Protein AF-0000000078477103 (afdb_homodimer)

InterPro domains:
  IPR012340 Nucleic acid-binding, OB-fold [G3DSA:2.40.50.140] (27-129)

Secondary structure (DSSP, 8-state):
----------------SS----S----EEE-GGGGGGGTTSEEEEEEEEEEEETTEEEEEETTS-EEEEEESS---PPTTSEEEEEEEEETTTEEEEEEEEE--S---HHHHHHHHHHHT-GGGGGGSS--------/----------------SS----S----EEE-GGGGGGGTTSEEEEEEEEEEEETTEEEEEETTS-EEEEEESS---PPTTSEEEEEEEEETTTEEEEEEEEE--S---HHHHHHHHHHHT-GGGGGGSS--------

Solvent-accessible surface area (backbone atoms only — not comparable to full-atom values): 15403 Å² total; per-residue (Å²): 128,90,76,82,74,74,83,83,82,76,78,82,64,68,76,73,66,54,59,69,72,77,59,78,38,56,30,58,65,39,45,42,87,50,30,52,83,34,47,78,32,52,26,20,38,50,27,29,30,64,46,76,56,87,52,34,33,37,28,34,20,41,75,68,40,70,31,40,29,39,40,82,59,84,71,87,54,59,70,76,27,29,30,37,40,24,20,32,22,43,53,63,49,33,27,53,22,78,44,68,37,63,65,61,77,80,75,60,36,69,42,40,36,53,48,38,51,58,68,62,32,76,88,44,61,81,21,65,61,68,70,72,66,65,66,70,126,130,90,75,81,74,73,82,83,83,78,78,82,64,68,74,72,65,61,62,66,78,76,60,81,37,57,30,57,64,42,46,42,89,50,31,53,83,34,47,79,32,54,25,21,37,49,27,31,30,64,47,74,57,86,52,35,33,36,28,32,20,42,75,68,39,71,30,39,29,39,41,80,59,83,72,87,53,56,71,76,28,29,31,38,39,24,20,33,23,44,53,62,50,34,27,52,22,77,44,68,38,62,66,61,78,81,76,60,34,70,43,39,38,53,49,39,51,58,67,62,32,78,87,45,61,82,20,65,62,68,66,72,71,66,66,70,127

Structure (mmCIF, N/CA/C/O backbone):
data_AF-0000000078477103-model_v1
#
loop_
_entity.id
_entity.type
_entity.pdbx_description
1 polymer 'Replication factor A protein 3 domain-containing protein'
#
loop_
_atom_site.group_PDB
_atom_site.id
_atom_site.type_symbol
_atom_site.label_atom_id
_atom_site.label_alt_id
_atom_site.label_comp_id
_atom_site.label_asym_id
_atom_site.label_entity_id
_atom_site.label_seq_id
_atom_site.pdbx_PDB_ins_code
_atom_site.Cartn_x
_atom_site.Cartn_y
_atom_site.Cartn_z
_atom_site.occupancy
_atom_site.B_iso_or_equiv
_atom_site.auth_seq_id
_atom_site.auth_comp_id
_atom_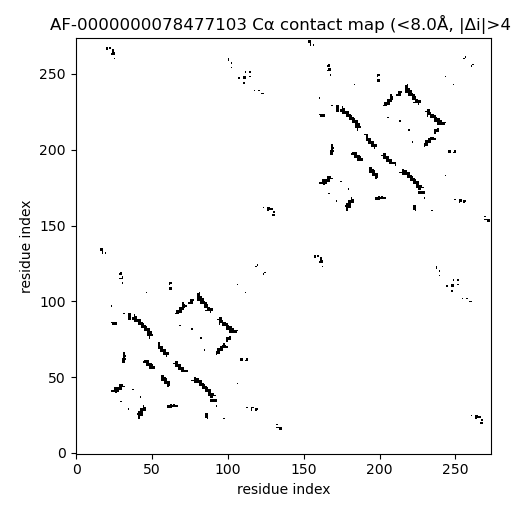site.auth_asym_id
_atom_site.auth_atom_id
_atom_site.pdbx_PDB_model_num
ATOM 1 N N . MET A 1 1 ? 16.688 -22.047 -15.602 1 21.27 1 MET A N 1
ATOM 2 C CA . MET A 1 1 ? 17.812 -21.125 -15.695 1 21.27 1 MET A CA 1
ATOM 3 C C . MET A 1 1 ? 17.422 -19.859 -16.469 1 21.27 1 MET A C 1
ATOM 5 O O . MET A 1 1 ? 17.062 -19.938 -17.641 1 21.27 1 MET A O 1
ATOM 9 N N . CYS A 1 2 ? 16.609 -18.906 -15.758 1 30.22 2 CYS A N 1
ATOM 10 C CA . CYS A 1 2 ? 15.984 -17.75 -16.391 1 30.22 2 CYS A CA 1
ATOM 11 C C . CYS A 1 2 ? 17.031 -16.875 -17.078 1 30.22 2 CYS A C 1
ATOM 13 O O . CYS A 1 2 ? 17.953 -16.359 -16.422 1 30.22 2 CYS A O 1
ATOM 15 N N . ALA A 1 3 ? 17.391 -17.141 -18.359 1 23.58 3 ALA A N 1
ATOM 16 C CA . ALA A 1 3 ? 18.531 -16.672 -19.125 1 23.58 3 ALA A CA 1
ATOM 17 C C . ALA A 1 3 ? 18.516 -15.156 -19.266 1 23.58 3 ALA A C 1
ATOM 19 O O . ALA A 1 3 ? 17.5 -14.57 -19.641 1 23.58 3 ALA A O 1
ATOM 20 N N . TYR A 1 4 ? 19.391 -14.406 -18.562 1 26.27 4 TYR A N 1
ATOM 21 C CA . TYR A 1 4 ? 19.75 -13.008 -18.766 1 26.27 4 TYR A CA 1
ATOM 22 C C . TYR A 1 4 ? 20.281 -12.781 -20.172 1 26.27 4 TYR A C 1
ATOM 24 O O . TYR A 1 4 ? 21.359 -13.281 -20.516 1 26.27 4 TYR A O 1
ATOM 32 N N . PHE A 1 5 ? 19.391 -12.555 -21.125 1 28.62 5 PHE A N 1
ATOM 33 C CA . PHE A 1 5 ? 19.922 -12.258 -22.453 1 28.62 5 PHE A CA 1
ATOM 34 C C . PHE A 1 5 ? 20.578 -10.883 -22.469 1 28.62 5 PHE A C 1
ATOM 36 O O . PHE A 1 5 ? 20.031 -9.914 -21.938 1 28.62 5 PHE A O 1
ATOM 43 N N . PRO A 1 6 ? 21.812 -10.734 -22.703 1 29.16 6 PRO A N 1
ATOM 44 C CA . PRO A 1 6 ? 22.641 -9.523 -22.781 1 29.16 6 PRO A CA 1
ATOM 45 C C . PRO A 1 6 ? 22.156 -8.555 -23.875 1 29.16 6 PRO A C 1
ATOM 47 O O . PRO A 1 6 ? 21.609 -8.992 -24.891 1 29.16 6 PRO A O 1
ATOM 50 N N . PRO A 1 7 ? 21.781 -7.344 -23.469 1 30.75 7 PRO A N 1
ATOM 51 C CA . PRO A 1 7 ? 21.344 -6.355 -24.453 1 30.75 7 PRO A CA 1
ATOM 52 C C . PRO A 1 7 ? 22.312 -6.25 -25.641 1 30.75 7 PRO A C 1
ATOM 54 O O . PRO A 1 7 ? 23.531 -6.34 -25.469 1 30.75 7 PRO A O 1
ATOM 57 N N . ASP A 1 8 ? 21.953 -6.793 -26.719 1 29.42 8 ASP A N 1
ATOM 58 C CA . ASP A 1 8 ? 22.703 -6.594 -27.953 1 29.42 8 ASP A CA 1
ATOM 59 C C . ASP A 1 8 ? 22.906 -5.109 -28.25 1 29.42 8 ASP A C 1
ATOM 61 O O . ASP A 1 8 ? 21.969 -4.312 -28.062 1 29.42 8 ASP A O 1
ATOM 65 N N . SER A 1 9 ? 24.141 -4.492 -28.422 1 30.28 9 SER A N 1
ATOM 66 C CA . SER A 1 9 ? 24.844 -3.221 -28.594 1 30.28 9 SER A CA 1
ATOM 67 C C . SER A 1 9 ? 24.234 -2.4 -29.719 1 30.28 9 SER A C 1
ATOM 69 O O . SER A 1 9 ? 24.156 -1.173 -29.641 1 30.28 9 SER A O 1
ATOM 71 N N . ASN A 1 10 ? 24.297 -2.77 -31.031 1 29.8 10 ASN A N 1
ATOM 72 C CA . ASN A 1 10 ? 24.672 -1.948 -32.188 1 29.8 10 ASN A CA 1
ATOM 73 C C . ASN A 1 10 ? 23.484 -1.134 -32.688 1 29.8 10 ASN A C 1
ATOM 75 O O . ASN A 1 10 ? 23.594 -0.456 -33.719 1 29.8 10 ASN A O 1
ATOM 79 N N . SER A 1 11 ? 22.219 -1.64 -32.781 1 34.09 11 SER A N 1
ATOM 80 C CA . SER A 1 11 ? 21.453 -0.971 -33.844 1 34.09 11 SER A CA 1
ATOM 81 C C . SER A 1 11 ? 21.047 0.437 -33.406 1 34.09 11 SER A C 1
ATOM 83 O O . SER A 1 11 ? 20.797 0.685 -32.219 1 34.09 11 SER A O 1
ATOM 85 N N . GLY A 1 12 ? 21.359 1.58 -34.125 1 33.41 12 GLY A N 1
ATOM 86 C CA . GLY A 1 12 ? 21.203 3.023 -34.188 1 33.41 12 GLY A CA 1
ATOM 87 C C . GLY A 1 12 ? 19.812 3.486 -33.781 1 33.41 12 GLY A C 1
ATOM 88 O O . GLY A 1 12 ? 19.359 4.547 -34.188 1 33.41 12 GLY A O 1
ATOM 89 N N . MET A 1 13 ? 18.953 2.557 -33.438 1 34.84 13 MET A N 1
ATOM 90 C CA . MET A 1 13 ? 17.594 3.062 -33.188 1 34.84 13 MET A CA 1
ATOM 91 C C . MET A 1 13 ? 17.594 4.117 -32.094 1 34.84 13 MET A C 1
ATOM 93 O O . MET A 1 13 ? 18.375 4.027 -31.141 1 34.84 13 MET A O 1
ATOM 97 N N . PRO A 1 14 ? 16.984 5.371 -32.438 1 36.44 14 PRO A N 1
ATOM 98 C CA . PRO A 1 14 ? 16.938 6.414 -31.422 1 36.44 14 PRO A CA 1
ATOM 99 C C . PRO A 1 14 ? 16.688 5.855 -30.016 1 36.44 14 PRO A C 1
ATOM 101 O O . PRO A 1 14 ? 16.125 4.77 -29.875 1 36.44 14 PRO A O 1
ATOM 104 N N . PRO A 1 15 ? 17.469 6.43 -29.125 1 34.31 15 PRO A N 1
ATOM 105 C CA . PRO A 1 15 ? 17.281 5.793 -27.828 1 34.31 15 PRO A CA 1
ATOM 106 C C . PRO A 1 15 ? 15.797 5.594 -27.484 1 34.31 15 PRO A C 1
ATOM 108 O O . PRO A 1 15 ? 14.953 6.383 -27.906 1 34.31 15 PRO A O 1
ATOM 111 N N . PRO A 1 16 ? 15.344 4.312 -27.469 1 31.58 16 PRO A N 1
ATOM 112 C CA . PRO A 1 16 ? 13.93 4.172 -27.125 1 31.58 16 PRO A CA 1
ATOM 113 C C . PRO A 1 16 ? 13.422 5.312 -26.234 1 31.58 16 PRO A C 1
ATOM 115 O O . PRO A 1 16 ? 14.195 5.914 -25.5 1 31.58 16 PRO A O 1
ATOM 118 N N . ALA A 1 17 ? 12.32 6.117 -26.688 1 31.06 17 ALA A N 1
ATOM 119 C CA . ALA A 1 17 ? 11.602 7.039 -25.812 1 31.06 17 ALA A CA 1
ATOM 120 C C . ALA A 1 17 ? 11.93 6.773 -24.344 1 31.06 17 ALA A C 1
ATOM 122 O O . ALA A 1 17 ? 12.281 5.652 -23.969 1 31.06 17 ALA A O 1
ATOM 123 N N . ALA A 1 18 ? 12.125 7.863 -23.641 1 33.47 18 ALA A N 1
ATOM 124 C CA . ALA A 1 18 ? 12.344 7.812 -22.188 1 33.47 18 ALA A CA 1
ATOM 125 C C . ALA A 1 18 ? 11.648 6.598 -21.578 1 33.47 18 ALA A C 1
ATOM 127 O O . ALA A 1 18 ? 10.43 6.461 -21.672 1 33.47 18 ALA A O 1
ATOM 128 N N . ALA A 1 19 ? 12.047 5.484 -21.641 1 33.5 19 ALA A N 1
ATOM 129 C CA . ALA A 1 19 ? 11.641 4.16 -21.172 1 33.5 19 ALA A CA 1
ATOM 130 C C . ALA A 1 19 ? 10.867 4.254 -19.859 1 33.5 19 ALA A C 1
ATOM 132 O O . ALA A 1 19 ? 11.359 4.809 -18.875 1 33.5 19 ALA A O 1
ATOM 133 N N . ALA A 1 20 ? 9.531 4.617 -19.812 1 37.5 20 ALA A N 1
ATOM 134 C CA . ALA A 1 20 ? 8.797 4.176 -18.625 1 37.5 20 ALA A CA 1
ATOM 135 C C . ALA A 1 20 ? 9.594 3.145 -17.828 1 37.5 20 ALA A C 1
ATOM 137 O O . ALA A 1 20 ? 10.086 2.166 -18.391 1 37.5 20 ALA A O 1
ATOM 138 N N . SER A 1 21 ? 10.594 3.576 -17.125 1 41.66 21 SER A N 1
ATOM 139 C CA . SER A 1 21 ? 11.531 2.721 -16.406 1 41.66 21 SER A CA 1
ATOM 140 C C . SER A 1 21 ? 10.977 1.31 -16.234 1 41.66 21 SER A C 1
ATOM 142 O O . SER A 1 21 ? 10.039 1.089 -15.461 1 41.66 21 SER A O 1
ATOM 144 N N . ASN A 1 22 ? 10.742 0.6 -17.359 1 45.44 22 ASN A N 1
ATOM 145 C CA . ASN A 1 22 ? 10.258 -0.738 -17.688 1 45.44 22 ASN A CA 1
ATOM 146 C C . ASN A 1 22 ? 10.672 -1.758 -16.625 1 45.44 22 ASN A C 1
ATOM 148 O O . ASN A 1 22 ? 10.727 -2.957 -16.906 1 45.44 22 ASN A O 1
ATOM 152 N N . PHE A 1 23 ? 11.516 -1.314 -15.742 1 55.75 23 PHE A N 1
ATOM 153 C CA . PHE A 1 23 ? 11.867 -2.369 -14.805 1 55.75 23 PHE A CA 1
ATOM 154 C C . PHE A 1 23 ? 10.672 -2.758 -13.945 1 55.75 23 PHE A C 1
ATOM 156 O O . PHE A 1 23 ? 9.812 -1.923 -13.656 1 55.75 23 PHE A O 1
ATOM 163 N N . PRO A 1 24 ? 10.508 -3.979 -13.914 1 65.81 24 PRO A N 1
ATOM 164 C CA . PRO A 1 24 ? 9.43 -4.488 -13.07 1 65.81 24 PRO A CA 1
ATOM 165 C C . PRO A 1 24 ? 9.422 -3.863 -11.672 1 65.81 24 PRO A C 1
ATOM 167 O O . PRO A 1 24 ? 10.445 -3.85 -10.992 1 65.81 24 PRO A O 1
ATOM 170 N N . VAL A 1 25 ? 8.562 -2.994 -11.492 1 74.38 25 VAL A N 1
ATOM 171 C CA . VAL A 1 25 ? 8.406 -2.402 -10.172 1 74.38 25 VAL A CA 1
ATOM 172 C C . VAL A 1 25 ? 7.121 -2.91 -9.523 1 74.38 25 VAL A C 1
ATOM 174 O O . VAL A 1 25 ? 6.168 -3.27 -10.219 1 74.38 25 VAL A O 1
ATOM 177 N N . ALA A 1 26 ? 7.277 -2.996 -8.219 1 80.31 26 ALA A N 1
ATOM 178 C CA . ALA A 1 26 ? 6.027 -3.246 -7.508 1 80.31 26 ALA A CA 1
ATOM 179 C C . ALA A 1 26 ? 5.113 -2.025 -7.559 1 80.31 26 ALA A C 1
ATOM 181 O O . ALA A 1 26 ? 5.445 -0.968 -7.02 1 80.31 26 ALA A O 1
ATOM 182 N N . GLY A 1 27 ? 4.062 -2.094 -8.383 1 81.94 27 GLY A N 1
ATOM 183 C CA . GLY A 1 27 ? 3.113 -0.998 -8.477 1 81.94 27 GLY A CA 1
ATOM 184 C C . GLY A 1 27 ? 2.256 -0.848 -7.23 1 81.94 27 GLY A C 1
ATOM 185 O O . GLY A 1 27 ? 2.508 -1.5 -6.215 1 81.94 27 GLY A O 1
ATOM 186 N N . ARG A 1 28 ? 1.349 -0.004 -7.242 1 83.75 28 ARG A N 1
ATOM 187 C CA . ARG A 1 28 ? 0.406 0.245 -6.156 1 83.75 28 ARG A CA 1
ATOM 188 C C . ARG A 1 28 ? -0.363 -1.022 -5.797 1 83.75 28 ARG A C 1
ATOM 190 O O . ARG A 1 28 ? -0.752 -1.79 -6.68 1 83.75 28 ARG A O 1
ATOM 197 N N . LEU A 1 29 ? -0.501 -1.207 -4.516 1 89.75 29 LEU A N 1
ATOM 198 C CA . LEU A 1 29 ? -1.381 -2.283 -4.074 1 89.75 29 LEU A CA 1
ATOM 199 C C . LEU A 1 29 ? -2.842 -1.939 -4.348 1 89.75 29 LEU A C 1
ATOM 201 O O . LEU A 1 29 ? -3.336 -0.905 -3.895 1 89.75 29 LEU A O 1
ATOM 205 N N . VAL A 1 30 ? -3.541 -2.787 -5.062 1 92.88 30 VAL A N 1
ATOM 206 C CA . VAL A 1 30 ? -4.887 -2.453 -5.52 1 92.88 30 VAL A CA 1
ATOM 207 C C . VAL A 1 30 ? -5.844 -3.598 -5.199 1 92.88 30 VAL A C 1
ATOM 209 O O . VAL A 1 30 ? -5.41 -4.727 -4.953 1 92.88 30 VAL A O 1
ATOM 212 N N . ARG A 1 31 ? -7.121 -3.309 -5.156 1 95.19 31 ARG A N 1
ATOM 213 C CA . ARG A 1 31 ? -8.18 -4.316 -5.133 1 95.19 31 ARG A CA 1
ATOM 214 C C . ARG A 1 31 ? -8.539 -4.762 -6.547 1 95.19 31 ARG A C 1
ATOM 216 O O . ARG A 1 31 ? -8.125 -4.137 -7.523 1 95.19 31 ARG A O 1
ATOM 223 N N . GLY A 1 32 ? -9.242 -5.859 -6.605 1 96.62 32 GLY A N 1
ATOM 224 C CA . GLY A 1 32 ? -9.727 -6.285 -7.91 1 96.62 32 GLY A CA 1
ATOM 225 C C . GLY A 1 32 ? -10.562 -5.234 -8.609 1 96.62 32 GLY A C 1
ATOM 226 O O . GLY A 1 32 ? -10.422 -5.016 -9.812 1 96.62 32 GLY A O 1
ATOM 227 N N . CYS A 1 33 ? -11.398 -4.551 -7.879 1 96.12 33 CYS A N 1
ATOM 228 C CA . CYS A 1 33 ? -12.328 -3.588 -8.453 1 96.12 33 CYS A CA 1
ATOM 229 C C . CYS A 1 33 ? -11.602 -2.334 -8.922 1 96.12 33 CYS A C 1
ATOM 231 O O . CYS A 1 33 ? -12.164 -1.523 -9.656 1 96.12 33 CYS A O 1
ATOM 233 N N . ASP A 1 34 ? -10.375 -2.139 -8.477 1 94.25 34 ASP A N 1
ATOM 234 C CA . ASP A 1 34 ? -9.586 -0.972 -8.867 1 94.25 34 ASP A CA 1
ATOM 235 C C . ASP A 1 34 ? -8.883 -1.204 -10.195 1 94.25 34 ASP A C 1
ATOM 237 O O . ASP A 1 34 ? -8.43 -0.253 -10.844 1 94.25 34 ASP A O 1
ATOM 241 N N . LEU A 1 35 ? -8.758 -2.373 -10.695 1 94.81 35 LEU A N 1
ATOM 242 C CA . LEU A 1 35 ? -7.863 -2.777 -11.773 1 94.81 35 LEU A CA 1
ATOM 243 C C . LEU A 1 35 ? -8.18 -2.016 -13.062 1 94.81 35 LEU A C 1
ATOM 245 O O . LEU A 1 35 ? -7.27 -1.55 -13.75 1 94.81 35 LEU A O 1
ATOM 249 N N . PRO A 1 36 ? -9.453 -1.874 -13.398 1 94.5 36 PRO A N 1
ATOM 250 C CA . PRO A 1 36 ? -9.75 -1.172 -14.648 1 94.5 36 PRO A CA 1
ATOM 251 C C . PRO A 1 36 ? -9.141 0.224 -14.711 1 94.5 36 PRO A C 1
ATOM 253 O O . PRO A 1 36 ? -8.766 0.695 -15.781 1 94.5 36 PRO A O 1
ATOM 256 N N . ALA A 1 37 ? -8.961 0.842 -13.594 1 90.56 37 ALA A N 1
ATOM 257 C CA . ALA A 1 37 ? -8.414 2.195 -13.531 1 90.56 37 ALA A CA 1
ATOM 258 C C . ALA A 1 37 ? -6.898 2.186 -13.734 1 90.56 37 ALA A C 1
ATOM 260 O O . ALA A 1 37 ? -6.285 3.236 -13.938 1 90.56 37 ALA A O 1
ATOM 261 N N . PHE A 1 38 ? -6.316 1.012 -13.766 1 90.88 38 PHE A N 1
ATOM 262 C CA . PHE A 1 38 ? -4.859 0.928 -13.828 1 90.88 38 PHE A CA 1
ATOM 263 C C . PHE A 1 38 ? -4.422 0.14 -15.055 1 90.88 38 PHE A C 1
ATOM 265 O O . PHE A 1 38 ? -3.309 -0.391 -15.094 1 90.88 38 PHE A O 1
ATOM 272 N N . SER A 1 39 ? -5.285 0.038 -15.953 1 92.75 39 SER A N 1
ATOM 273 C CA . SER A 1 39 ? -4.922 -0.68 -17.172 1 92.75 39 SER A CA 1
ATOM 274 C C . SER A 1 39 ? -3.666 -0.093 -17.812 1 92.75 39 SER A C 1
ATOM 276 O O . SER A 1 39 ? -3.557 1.124 -17.969 1 92.75 39 SER A O 1
ATOM 278 N N . GLY A 1 40 ? -2.645 -0.955 -18.078 1 90.81 40 GLY A N 1
ATOM 279 C CA . GLY A 1 40 ? -1.386 -0.539 -18.688 1 90.81 40 GLY A CA 1
ATOM 280 C C . GLY A 1 40 ? -0.357 -0.094 -17.656 1 90.81 40 GLY A C 1
ATOM 281 O O . GLY A 1 40 ? 0.768 0.26 -18.016 1 90.81 40 GLY A O 1
ATOM 282 N N . LYS A 1 41 ? -0.714 -0.123 -16.406 1 88 41 LYS A N 1
ATOM 283 C CA . LYS A 1 41 ? 0.182 0.315 -15.336 1 88 41 LYS A CA 1
ATOM 284 C C . LYS A 1 41 ? 0.608 -0.858 -14.461 1 88 41 LYS A C 1
ATOM 286 O O . LYS A 1 41 ? -0.078 -1.88 -14.406 1 88 41 LYS A O 1
ATOM 291 N N . GLN A 1 42 ? 1.724 -0.676 -13.805 1 88.62 42 GLN A N 1
ATOM 292 C CA . GLN A 1 42 ? 2.176 -1.673 -12.844 1 88.62 42 GLN A CA 1
ATOM 293 C C . GLN A 1 42 ? 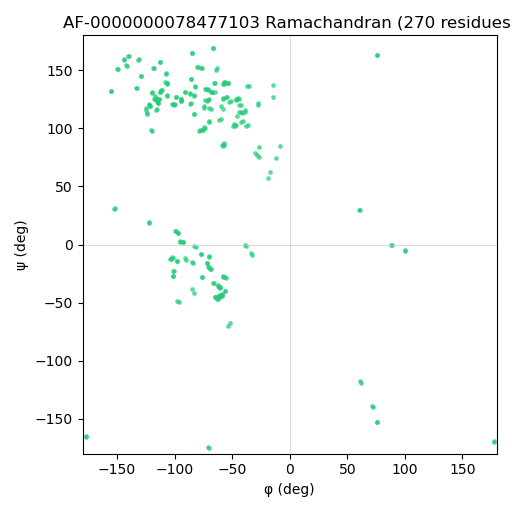1.331 -1.632 -11.57 1 88.62 42 GLN A C 1
ATOM 295 O O . GLN A 1 42 ? 1.026 -0.554 -11.062 1 88.62 42 GLN A O 1
ATOM 300 N N . VAL A 1 43 ? 0.925 -2.816 -11.125 1 91.75 43 VAL A N 1
ATOM 301 C CA . VAL A 1 43 ? 0.12 -2.924 -9.914 1 91.75 43 VAL A CA 1
ATOM 302 C C . VAL A 1 43 ? 0.574 -4.129 -9.094 1 91.75 43 VAL A C 1
ATOM 304 O O . VAL A 1 43 ? 1.332 -4.969 -9.586 1 91.75 43 VAL A O 1
ATOM 307 N N . SER A 1 44 ? 0.208 -4.105 -7.902 1 93.06 44 SER A N 1
ATOM 308 C CA . SER A 1 44 ? 0.293 -5.25 -7 1 93.06 44 SER A CA 1
ATOM 309 C C . SER A 1 44 ? -1.085 -5.652 -6.484 1 93.06 44 SER A C 1
ATOM 311 O O . SER A 1 44 ? -1.876 -4.801 -6.078 1 93.06 44 SER A O 1
ATOM 313 N N . LEU A 1 45 ? -1.362 -6.91 -6.582 1 96 45 LEU A N 1
ATOM 314 C CA . LEU A 1 45 ? -2.65 -7.434 -6.145 1 96 45 LEU A CA 1
ATOM 315 C C . LEU A 1 45 ? -2.479 -8.375 -4.957 1 96 45 LEU A C 1
ATOM 317 O O . LEU A 1 45 ? -1.72 -9.344 -5.031 1 96 45 LEU A O 1
ATOM 321 N N . LEU A 1 46 ? -3.125 -8.047 -3.889 1 96.12 46 LEU A N 1
ATOM 322 C CA . LEU A 1 46 ? -3.178 -8.938 -2.732 1 96.12 46 LEU A CA 1
ATOM 323 C C . LEU A 1 46 ? -4.387 -9.867 -2.816 1 96.12 46 LEU A C 1
ATOM 325 O O . LEU A 1 46 ? -5.508 -9.414 -3.037 1 96.12 46 LEU A O 1
ATOM 329 N N . GLY A 1 47 ? -4.141 -11.156 -2.613 1 97.12 47 GLY A N 1
ATOM 330 C CA . GLY A 1 47 ? -5.238 -12.109 -2.66 1 97.12 47 GLY A CA 1
ATOM 331 C C . GLY A 1 47 ? -4.816 -13.523 -2.332 1 97.12 47 GLY A C 1
ATOM 332 O O . GLY A 1 47 ? -3.781 -13.742 -1.697 1 97.12 47 GLY A O 1
ATOM 333 N N . THR A 1 48 ? -5.746 -14.43 -2.686 1 97.06 48 THR A N 1
ATOM 334 C CA . THR A 1 48 ? -5.539 -15.859 -2.465 1 97.06 48 THR A CA 1
ATOM 335 C C . THR A 1 48 ? -5.41 -16.594 -3.793 1 97.06 48 THR A C 1
ATOM 337 O O . THR A 1 48 ? -6.23 -16.406 -4.695 1 97.06 48 THR A O 1
ATOM 340 N N . LEU A 1 49 ? -4.395 -17.406 -3.871 1 97 49 LEU A N 1
ATOM 341 C CA . LEU A 1 49 ? -4.199 -18.203 -5.074 1 97 49 LEU A CA 1
ATOM 342 C C . LEU A 1 49 ? -5.195 -19.359 -5.133 1 97 49 LEU A C 1
ATOM 344 O O . LEU A 1 49 ? -5.152 -20.266 -4.297 1 97 49 LEU A O 1
ATOM 348 N N . LEU A 1 50 ? -6.02 -19.344 -6.137 1 97.12 50 LEU A N 1
ATOM 349 C CA . LEU A 1 50 ? -7.098 -20.328 -6.203 1 97.12 50 LEU A CA 1
ATOM 350 C C . LEU A 1 50 ? -6.699 -21.516 -7.082 1 97.12 50 LEU A C 1
ATOM 352 O O . LEU A 1 50 ? -6.969 -22.672 -6.738 1 97.12 50 LEU A O 1
ATOM 356 N N . GLN A 1 51 ? -6.207 -21.172 -8.25 1 95.25 51 GLN A N 1
ATOM 357 C CA . GLN A 1 51 ? -5.957 -22.188 -9.258 1 95.25 51 GLN A CA 1
ATOM 358 C C . GLN A 1 51 ? -4.781 -21.812 -10.148 1 95.25 51 GLN A C 1
ATOM 360 O O . GLN A 1 51 ? -4.484 -20.625 -10.32 1 95.25 51 GLN A O 1
ATOM 365 N N . LEU A 1 52 ? -4.152 -22.891 -10.617 1 92.94 52 LEU A N 1
ATOM 366 C CA . LEU A 1 52 ? -3.111 -22.75 -11.625 1 92.94 52 LEU A CA 1
ATOM 367 C C . LEU A 1 52 ? -3.422 -23.609 -12.852 1 92.94 52 LEU A C 1
ATOM 369 O O . LEU A 1 52 ? -3.639 -24.812 -12.727 1 92.94 52 LEU A O 1
ATOM 373 N N . GLN A 1 53 ? -3.594 -22.969 -13.891 1 91.44 53 GLN A N 1
ATOM 374 C CA . GLN A 1 53 ? -3.785 -23.656 -15.164 1 91.44 53 GLN A CA 1
ATOM 375 C C . GLN A 1 53 ? -2.707 -23.25 -16.172 1 91.44 53 GLN A C 1
ATOM 377 O O . GLN A 1 53 ? -2.824 -22.234 -16.844 1 91.44 53 GLN A O 1
ATOM 382 N N . GLY A 1 54 ? -1.691 -24.141 -16.266 1 88.75 54 GLY A N 1
ATOM 383 C CA . GLY A 1 54 ? -0.549 -23.734 -17.078 1 88.75 54 GLY A CA 1
ATOM 384 C C . GLY A 1 54 ? 0.148 -22.5 -16.562 1 88.75 54 GLY A C 1
ATOM 385 O O . GLY A 1 54 ? 0.601 -22.469 -15.414 1 88.75 54 GLY A O 1
ATOM 386 N N . SER A 1 55 ? 0.126 -21.469 -17.453 1 90.94 55 SER A N 1
ATOM 387 C CA . SER A 1 55 ? 0.798 -20.219 -17.094 1 90.94 55 SER A CA 1
ATOM 388 C C . SER A 1 55 ? -0.196 -19.188 -16.562 1 90.94 55 SER A C 1
ATOM 390 O O . SER A 1 55 ? 0.145 -18.016 -16.406 1 90.94 55 SER A O 1
ATOM 392 N N . VAL A 1 56 ? -1.375 -19.688 -16.297 1 94.75 56 VAL A N 1
ATOM 393 C CA . VAL A 1 56 ? -2.381 -18.734 -15.836 1 94.75 56 VAL A CA 1
ATOM 394 C C . VAL A 1 56 ? -2.812 -19.094 -14.414 1 94.75 56 VAL A C 1
ATOM 396 O O . VAL A 1 56 ? -3.152 -20.25 -14.133 1 94.75 56 VAL A O 1
ATOM 399 N N . ALA A 1 57 ? -2.752 -18.125 -13.531 1 96.44 57 ALA A N 1
ATOM 400 C CA . ALA A 1 57 ? -3.225 -18.281 -12.156 1 96.44 57 ALA A CA 1
ATOM 401 C C . ALA A 1 57 ? -4.52 -17.5 -11.93 1 96.44 57 ALA A C 1
ATOM 403 O O . ALA A 1 57 ? -4.695 -16.406 -12.477 1 96.44 57 ALA A O 1
ATOM 404 N N . SER A 1 58 ? -5.391 -18.109 -11.211 1 97.56 58 SER A N 1
ATOM 405 C CA . SER A 1 58 ? -6.566 -17.406 -10.719 1 97.56 58 SER A CA 1
ATOM 406 C C . SER A 1 58 ? -6.391 -16.984 -9.258 1 97.56 58 SER A C 1
ATOM 408 O O . SER A 1 58 ? -6.176 -17.828 -8.391 1 97.56 58 SER A O 1
ATOM 410 N N . ILE A 1 59 ? -6.465 -15.68 -9.008 1 97.5 59 ILE A N 1
ATOM 411 C CA . ILE A 1 59 ? -6.293 -15.133 -7.664 1 97.5 59 ILE A CA 1
ATOM 412 C C . ILE A 1 59 ? -7.578 -14.438 -7.219 1 97.5 59 ILE A C 1
ATOM 414 O O . ILE A 1 59 ? -8.117 -13.594 -7.941 1 97.5 59 ILE A O 1
ATOM 418 N N . ARG A 1 60 ? -8.062 -14.836 -6.121 1 98.12 60 ARG A N 1
ATOM 419 C CA . ARG A 1 60 ? -9.18 -14.117 -5.52 1 98.12 60 ARG A CA 1
ATOM 420 C C . ARG A 1 60 ? -8.688 -12.906 -4.727 1 98.12 60 ARG A C 1
ATOM 422 O O . ARG A 1 60 ? -8.023 -13.062 -3.703 1 98.12 60 ARG A O 1
ATOM 429 N N . ALA A 1 61 ? -9.016 -11.758 -5.23 1 97.75 61 ALA A N 1
ATOM 430 C CA . ALA A 1 61 ? -8.633 -10.523 -4.559 1 97.75 61 ALA A CA 1
ATOM 431 C C . ALA A 1 61 ? -9.352 -10.383 -3.217 1 97.75 61 ALA A C 1
ATOM 433 O O . ALA A 1 61 ? -10.289 -11.125 -2.93 1 97.75 61 ALA A O 1
ATOM 434 N N . VAL A 1 62 ? -8.969 -9.469 -2.424 1 96.5 62 VAL A N 1
ATOM 435 C CA . VAL A 1 62 ? -9.484 -9.312 -1.068 1 96.5 62 VAL A CA 1
ATOM 436 C C . VAL A 1 62 ? -10.93 -8.82 -1.121 1 96.5 62 VAL A C 1
ATOM 438 O O . VAL A 1 62 ? -11.688 -8.992 -0.161 1 96.5 62 VAL A O 1
ATOM 441 N N . ASP A 1 63 ? -11.344 -8.258 -2.211 1 96.69 63 ASP A N 1
ATOM 442 C CA . ASP A 1 63 ? -12.719 -7.785 -2.35 1 96.69 63 ASP A CA 1
ATOM 443 C C . ASP A 1 63 ? -13.609 -8.859 -2.971 1 96.69 63 ASP A C 1
ATOM 445 O O . ASP A 1 63 ? -14.766 -8.602 -3.305 1 96.69 63 ASP A O 1
ATOM 449 N N . GLY A 1 64 ? -13.062 -10.016 -3.236 1 96.88 64 GLY A N 1
ATOM 450 C CA . GLY A 1 64 ? -13.859 -11.164 -3.656 1 96.88 64 GLY A CA 1
ATOM 451 C C . GLY A 1 64 ? -13.828 -11.391 -5.156 1 96.88 64 GLY A C 1
ATOM 452 O O . GLY A 1 64 ? -14.336 -12.398 -5.645 1 96.88 64 GLY A O 1
ATOM 453 N N . LEU A 1 65 ? -13.219 -10.539 -5.914 1 97.62 65 LEU A N 1
ATOM 454 C CA . LEU A 1 65 ? -13.148 -10.688 -7.367 1 97.62 65 LEU A CA 1
ATOM 455 C C . LEU A 1 65 ? -12.023 -11.633 -7.766 1 97.62 65 LEU A C 1
ATOM 457 O O . LEU A 1 65 ? -10.93 -11.578 -7.195 1 97.62 65 LEU A O 1
ATOM 461 N N . ASP A 1 66 ? -12.305 -12.477 -8.664 1 97.94 66 ASP A N 1
ATOM 462 C CA . ASP A 1 66 ? -11.281 -13.367 -9.203 1 97.94 66 ASP A CA 1
ATOM 463 C C . ASP A 1 66 ? -10.523 -12.703 -10.352 1 97.94 66 ASP A C 1
ATOM 465 O O . ASP A 1 66 ? -11.133 -12.273 -11.336 1 97.94 66 ASP A O 1
ATOM 469 N N . ILE A 1 67 ? -9.266 -12.578 -10.203 1 98.38 67 ILE A N 1
ATOM 470 C CA . ILE A 1 67 ? -8.398 -11.93 -11.18 1 98.38 67 ILE A CA 1
ATOM 471 C C . ILE A 1 67 ? -7.492 -12.969 -11.836 1 98.38 67 ILE A C 1
ATOM 473 O O . ILE A 1 67 ? -6.914 -13.82 -11.156 1 98.38 67 ILE A O 1
ATOM 477 N N . SER A 1 68 ? -7.41 -12.914 -13.148 1 98 68 SER A N 1
ATOM 478 C CA . SER A 1 68 ? -6.508 -13.789 -13.883 1 98 68 SER A CA 1
ATOM 479 C C . SER A 1 68 ? -5.109 -13.188 -13.977 1 98 68 SER A C 1
ATOM 481 O O . SER A 1 68 ? -4.953 -12.016 -14.305 1 98 68 SER A O 1
ATOM 483 N N . CYS A 1 69 ? -4.145 -13.977 -13.641 1 97.38 69 CYS A N 1
ATOM 484 C CA . CYS A 1 69 ? -2.752 -13.547 -13.711 1 97.38 69 CYS A CA 1
ATOM 485 C C . CYS A 1 69 ? -1.944 -14.453 -14.633 1 97.38 69 CYS A C 1
ATOM 487 O O . CYS A 1 69 ? -1.859 -15.664 -14.398 1 97.38 69 CYS A O 1
ATOM 489 N N . THR A 1 70 ? -1.419 -13.906 -15.625 1 96.38 70 THR A N 1
ATOM 490 C CA . THR A 1 70 ? -0.493 -14.656 -16.469 1 96.38 70 THR A CA 1
ATOM 491 C C . THR A 1 70 ? 0.91 -14.648 -15.867 1 96.38 70 THR A C 1
ATOM 493 O O . THR A 1 70 ? 1.445 -13.586 -15.547 1 96.38 70 THR A O 1
ATOM 496 N N . LEU A 1 71 ? 1.433 -15.789 -15.742 1 92.69 71 LEU A N 1
ATOM 497 C CA . LEU A 1 71 ? 2.721 -15.906 -15.07 1 92.69 71 LEU A CA 1
ATOM 498 C C . LEU A 1 71 ? 3.836 -16.188 -16.078 1 92.69 71 LEU A C 1
ATOM 500 O O . LEU A 1 71 ? 3.645 -16.953 -17.031 1 92.69 71 LEU A O 1
ATOM 504 N N . ALA A 1 72 ? 4.93 -15.508 -15.844 1 82.25 72 ALA A N 1
ATOM 505 C CA . ALA A 1 72 ? 6.102 -15.758 -16.672 1 82.25 72 ALA A CA 1
ATOM 506 C C . ALA A 1 72 ? 6.781 -17.062 -16.281 1 82.25 72 ALA A C 1
ATOM 508 O O . ALA A 1 72 ? 7.426 -17.719 -17.109 1 82.25 72 ALA A O 1
ATOM 509 N N . CYS A 1 73 ? 6.645 -17.469 -15.031 1 80.44 73 CYS A N 1
ATOM 510 C CA . CYS A 1 73 ? 7.207 -18.703 -14.508 1 80.44 73 CYS A CA 1
ATOM 511 C C . CYS A 1 73 ? 6.246 -19.375 -13.523 1 80.44 73 CYS A C 1
ATOM 513 O O . CYS A 1 73 ? 5.367 -18.719 -12.969 1 80.44 73 CYS A O 1
ATOM 515 N N . PRO A 1 74 ? 6.41 -20.672 -13.438 1 80.25 74 PRO A N 1
ATOM 516 C CA . PRO A 1 74 ? 5.551 -21.344 -12.461 1 80.25 74 PRO A CA 1
ATOM 517 C C . PRO A 1 74 ? 5.699 -20.781 -11.047 1 80.25 74 PRO A C 1
ATOM 519 O O . PRO A 1 74 ? 6.816 -20.484 -10.609 1 80.25 74 PRO A O 1
ATOM 522 N N . PRO A 1 75 ? 4.613 -20.672 -10.414 1 80.62 75 PRO A N 1
ATOM 523 C CA . PRO A 1 75 ? 4.68 -20.078 -9.086 1 80.62 75 PRO A CA 1
ATOM 524 C C . PRO A 1 75 ? 5.156 -21.062 -8.016 1 80.62 75 PRO A C 1
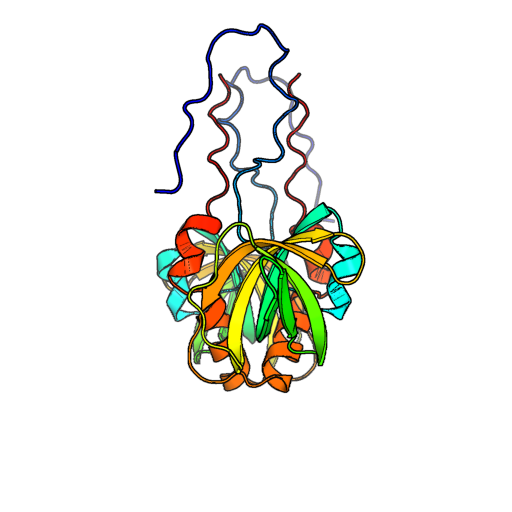ATOM 526 O O . PRO A 1 75 ? 4.973 -22.266 -8.164 1 80.62 75 PRO A O 1
ATOM 529 N N . THR A 1 76 ? 5.773 -20.469 -6.98 1 83 76 THR A N 1
ATOM 530 C CA . THR A 1 76 ? 6.203 -21.266 -5.836 1 83 76 THR A CA 1
ATOM 531 C C . THR A 1 76 ? 5.152 -21.234 -4.73 1 83 76 THR A C 1
ATOM 533 O O . THR A 1 76 ? 5.27 -21.938 -3.73 1 83 76 THR A O 1
ATOM 536 N N . ALA A 1 77 ? 4.098 -20.609 -4.934 1 88.62 77 ALA A N 1
ATOM 537 C CA . ALA A 1 77 ? 3.057 -20.438 -3.926 1 88.62 77 ALA A CA 1
ATOM 538 C C . ALA A 1 77 ? 2.09 -21.625 -3.922 1 88.62 77 ALA A C 1
ATOM 540 O O . ALA A 1 77 ? 1.75 -22.156 -4.98 1 88.62 77 ALA A O 1
ATOM 541 N N . ALA A 1 78 ? 1.646 -22 -2.723 1 90.94 78 ALA A N 1
ATOM 542 C CA . ALA A 1 78 ? 0.648 -23.062 -2.58 1 90.94 78 ALA A CA 1
ATOM 543 C C . ALA A 1 78 ? -0.746 -22.547 -2.936 1 90.94 78 ALA A C 1
ATOM 545 O O . ALA A 1 78 ? -1.046 -21.375 -2.754 1 90.94 78 ALA A O 1
ATOM 546 N N . LEU A 1 79 ? -1.567 -23.484 -3.4 1 93.56 79 LEU A N 1
ATOM 547 C CA . LEU A 1 79 ? -2.969 -23.141 -3.613 1 93.56 79 LEU A CA 1
ATOM 548 C C . LEU A 1 79 ? -3.646 -22.781 -2.295 1 93.56 79 LEU A C 1
ATOM 550 O O . LEU A 1 79 ? -3.234 -23.25 -1.231 1 93.56 79 LEU A O 1
ATOM 554 N N . GLN A 1 80 ? -4.617 -21.922 -2.41 1 94.88 80 GLN A N 1
ATOM 555 C CA . GLN A 1 80 ? -5.414 -21.453 -1.274 1 94.88 80 GLN A CA 1
ATOM 556 C C . GLN A 1 80 ? -4.539 -20.75 -0.248 1 94.88 80 GLN A C 1
ATOM 558 O O . GLN A 1 80 ? -4.781 -20.844 0.957 1 94.88 80 GLN A O 1
ATOM 563 N N . SER A 1 81 ? -3.463 -20.125 -0.701 1 94.75 81 SER A N 1
ATOM 564 C CA . SER A 1 81 ? -2.568 -19.359 0.164 1 94.75 81 SER A CA 1
ATOM 565 C C . SER A 1 81 ? -2.523 -17.891 -0.24 1 94.75 81 SER A C 1
ATOM 567 O O . SER A 1 81 ? -2.779 -17.547 -1.397 1 94.75 81 SER A O 1
ATOM 569 N N . PRO A 1 82 ? -2.27 -17.031 0.691 1 95.75 82 PRO A N 1
ATOM 570 C CA . PRO A 1 82 ? -2.146 -15.602 0.378 1 95.75 82 PRO A CA 1
ATOM 571 C C . PRO A 1 82 ? -0.949 -15.289 -0.519 1 95.75 82 PRO A C 1
ATOM 573 O O . PRO A 1 82 ? 0.127 -15.867 -0.334 1 95.75 82 PRO A O 1
ATOM 576 N N . VAL A 1 83 ? -1.129 -14.43 -1.454 1 96.5 83 VAL A N 1
ATOM 577 C CA . VAL A 1 83 ? -0.066 -14.039 -2.373 1 96.5 83 VAL A CA 1
ATOM 578 C C . VAL A 1 83 ? -0.195 -12.555 -2.705 1 96.5 83 VAL A C 1
ATOM 580 O O . VAL A 1 83 ? -1.261 -11.961 -2.523 1 96.5 83 VAL A O 1
ATOM 583 N N . ILE A 1 84 ? 0.892 -11.945 -3.166 1 95.19 84 ILE A N 1
ATOM 584 C CA . ILE A 1 84 ? 0.889 -10.688 -3.898 1 95.19 84 ILE A CA 1
ATOM 585 C C . ILE A 1 84 ? 1.36 -10.922 -5.332 1 95.19 84 ILE A C 1
ATOM 587 O O . ILE A 1 84 ? 2.422 -11.508 -5.555 1 95.19 84 ILE A O 1
ATOM 591 N N . ALA A 1 85 ? 0.583 -10.516 -6.242 1 95.81 85 ALA A N 1
ATOM 592 C CA . ALA A 1 85 ? 0.935 -10.586 -7.656 1 95.81 85 ALA A CA 1
ATOM 593 C C . ALA A 1 85 ? 1.368 -9.219 -8.18 1 95.81 85 ALA A C 1
ATOM 595 O O . ALA A 1 85 ? 0.605 -8.25 -8.117 1 95.81 85 ALA A O 1
ATOM 596 N N . CYS A 1 86 ? 2.566 -9.125 -8.688 1 93.31 86 CYS A N 1
ATOM 597 C CA . CYS A 1 86 ? 3.084 -7.891 -9.266 1 93.31 86 CYS A CA 1
ATOM 598 C C . CYS A 1 86 ? 3.141 -7.98 -10.781 1 93.31 86 CYS A C 1
ATOM 600 O O . CYS A 1 86 ? 3.686 -8.938 -11.336 1 93.31 86 CYS A O 1
ATOM 602 N N . GLY A 1 87 ? 2.549 -6.969 -11.383 1 93.25 87 GLY A N 1
ATOM 603 C CA . GLY A 1 87 ? 2.543 -6.965 -12.844 1 93.25 87 GLY A CA 1
ATOM 604 C C . GLY A 1 87 ? 1.784 -5.793 -13.43 1 93.25 87 GLY A C 1
ATOM 605 O O . GLY A 1 87 ? 1.448 -4.844 -12.727 1 93.25 87 GLY A O 1
ATOM 606 N N . GLU A 1 88 ? 1.616 -5.938 -14.719 1 93 88 GLU A N 1
ATOM 607 C CA . GLU A 1 88 ? 0.884 -4.902 -15.445 1 93 88 GLU A CA 1
ATOM 608 C C . GLU A 1 88 ? -0.594 -5.262 -15.578 1 93 88 GLU A C 1
ATOM 610 O O . GLU A 1 88 ? -0.936 -6.332 -16.078 1 93 88 GLU A O 1
ATOM 615 N N . ALA A 1 89 ? -1.434 -4.352 -15.086 1 95.38 89 ALA A N 1
ATOM 616 C CA . ALA A 1 89 ? -2.871 -4.555 -15.258 1 95.38 89 ALA A CA 1
ATOM 617 C C . ALA A 1 89 ? -3.271 -4.434 -16.719 1 95.38 89 ALA A C 1
ATOM 619 O O . ALA A 1 89 ? -2.783 -3.555 -17.438 1 95.38 89 ALA A O 1
ATOM 620 N N . GLN A 1 90 ? -4.027 -5.43 -17.109 1 95.06 90 GLN A N 1
ATOM 621 C CA . GLN A 1 90 ? -4.555 -5.434 -18.469 1 95.06 90 GLN A CA 1
ATOM 622 C C . GLN A 1 90 ? -6.074 -5.551 -18.469 1 95.06 90 GLN A C 1
ATOM 624 O O . GLN A 1 90 ? -6.621 -6.594 -18.109 1 95.06 90 GLN A O 1
ATOM 629 N N . GLY A 1 91 ? -6.707 -4.562 -18.859 1 90.44 91 GLY A N 1
ATOM 630 C CA . GLY A 1 91 ? -8.164 -4.633 -18.891 1 90.44 91 GLY A CA 1
ATOM 631 C C . GLY A 1 91 ? -8.797 -4.602 -17.516 1 90.44 91 GLY A C 1
ATOM 632 O O . GLY A 1 91 ? -8.406 -3.799 -16.656 1 90.44 91 GLY A O 1
ATOM 633 N N . THR A 1 92 ? -9.891 -5.496 -17.375 1 91.94 92 THR A N 1
ATOM 634 C CA . THR A 1 92 ? -10.703 -5.375 -16.172 1 91.94 92 THR A CA 1
ATOM 635 C C . THR A 1 92 ? -10.312 -6.445 -15.148 1 91.94 92 THR A C 1
ATOM 637 O O . THR A 1 92 ? -10.57 -6.285 -13.945 1 91.94 92 THR A O 1
ATOM 640 N N . SER A 1 93 ? -9.727 -7.508 -15.57 1 96.69 93 SER A N 1
ATOM 641 C CA . SER A 1 93 ? -9.539 -8.594 -14.617 1 96.69 93 SER A CA 1
ATOM 642 C C . SER A 1 93 ? -8.32 -9.438 -14.977 1 96.69 93 SER A C 1
ATOM 644 O O . SER A 1 93 ? -8.328 -10.656 -14.789 1 96.69 93 SER A O 1
ATOM 646 N N . LEU A 1 94 ? -7.309 -8.789 -15.602 1 97.25 94 LEU A N 1
ATOM 647 C CA . LEU A 1 94 ? -6.102 -9.508 -15.992 1 97.25 94 LEU A CA 1
ATOM 648 C C . LEU A 1 94 ? -4.852 -8.742 -15.57 1 97.25 94 LEU A C 1
ATOM 650 O O . LEU A 1 94 ? -4.781 -7.523 -15.727 1 97.25 94 LEU A O 1
ATOM 654 N N . ILE A 1 95 ? -3.93 -9.438 -15.023 1 96.81 95 ILE A N 1
ATOM 655 C CA . ILE A 1 95 ? -2.609 -8.898 -14.727 1 96.81 95 ILE A CA 1
ATOM 656 C C . ILE A 1 95 ? -1.539 -9.727 -15.438 1 96.81 95 ILE A C 1
ATOM 658 O O . ILE A 1 95 ? -1.503 -10.953 -15.289 1 96.81 95 ILE A O 1
ATOM 662 N N . ASN A 1 96 ? -0.759 -9.102 -16.281 1 96 96 ASN A N 1
ATOM 663 C CA . ASN A 1 96 ? 0.472 -9.727 -16.75 1 96 96 ASN A CA 1
ATOM 664 C C . ASN A 1 96 ? 1.556 -9.711 -15.672 1 96 96 ASN A C 1
ATOM 666 O O . ASN A 1 96 ? 2.242 -8.711 -15.492 1 96 96 ASN A O 1
ATOM 670 N N . CYS A 1 97 ? 1.692 -10.844 -15.047 1 94.5 97 CYS A N 1
ATOM 671 C CA . CYS A 1 97 ? 2.418 -10.922 -13.781 1 94.5 97 CYS A CA 1
ATOM 672 C C . CYS A 1 97 ? 3.877 -11.297 -14.016 1 94.5 97 CYS A C 1
ATOM 674 O O . CYS A 1 97 ? 4.168 -12.32 -14.633 1 94.5 97 CYS A O 1
ATOM 676 N N . PHE A 1 98 ? 4.773 -10.484 -13.508 1 90.88 98 PHE A N 1
ATOM 677 C CA . PHE A 1 98 ? 6.184 -10.828 -13.625 1 90.88 98 PHE A CA 1
ATOM 678 C C . PHE A 1 98 ? 6.695 -11.477 -12.344 1 90.88 98 PHE A C 1
ATOM 680 O O . PHE A 1 98 ? 7.742 -12.117 -12.344 1 90.88 98 PHE A O 1
ATOM 687 N N . ARG A 1 99 ? 5.902 -11.359 -11.242 1 91.56 99 ARG A N 1
ATOM 688 C CA . ARG A 1 99 ? 6.312 -11.977 -9.992 1 91.56 99 ARG A CA 1
ATOM 689 C C . ARG A 1 99 ? 5.105 -12.266 -9.102 1 91.56 99 ARG A C 1
ATOM 691 O O . ARG A 1 99 ? 4.23 -11.414 -8.93 1 91.56 99 ARG A O 1
ATOM 698 N N . LEU A 1 100 ? 5.055 -13.43 -8.609 1 94.19 100 LEU A N 1
ATOM 699 C CA . LEU A 1 100 ? 4.07 -13.859 -7.621 1 94.19 100 LEU A CA 1
ATOM 700 C C . LEU A 1 100 ? 4.738 -14.203 -6.297 1 94.19 100 LEU A C 1
ATOM 702 O O . LEU A 1 100 ? 5.594 -15.086 -6.238 1 94.19 100 LEU A O 1
ATOM 706 N N . ILE A 1 101 ? 4.328 -13.586 -5.246 1 93.38 101 ILE A N 1
ATOM 707 C CA . ILE A 1 101 ? 5.031 -13.695 -3.975 1 93.38 101 ILE A CA 1
ATOM 708 C C . ILE A 1 101 ? 4.129 -14.375 -2.945 1 93.38 101 ILE A C 1
ATOM 710 O O . ILE A 1 101 ? 3.096 -13.82 -2.561 1 93.38 101 ILE A O 1
ATOM 714 N N . PRO A 1 102 ? 4.547 -15.516 -2.506 1 95.06 102 PRO A N 1
ATOM 715 C CA . PRO A 1 102 ? 3.801 -16.125 -1.405 1 95.06 102 PRO A CA 1
ATOM 716 C C . PRO A 1 102 ? 3.994 -15.391 -0.08 1 95.06 102 PRO A C 1
ATOM 718 O O . PRO A 1 102 ? 5.125 -15.055 0.282 1 95.06 102 PRO A O 1
ATOM 721 N N . LEU A 1 103 ? 2.959 -15.133 0.61 1 93.06 103 LEU A N 1
ATOM 722 C CA . LEU A 1 103 ? 3.031 -14.344 1.839 1 93.06 103 LEU A CA 1
ATOM 723 C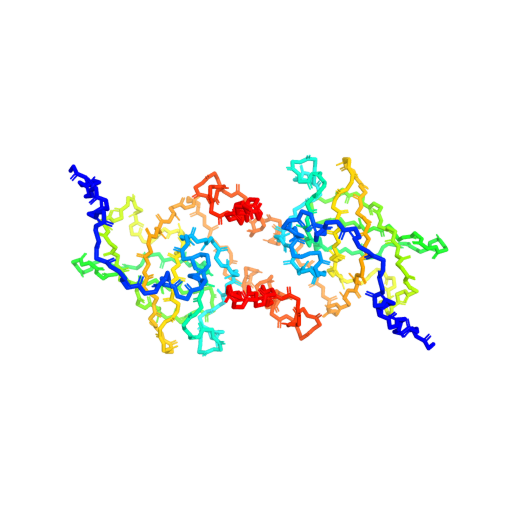 C . LEU A 1 103 ? 2.986 -15.25 3.064 1 93.06 103 LEU A C 1
ATOM 725 O O . LEU A 1 103 ? 3.441 -14.867 4.145 1 93.06 103 LEU A O 1
ATOM 729 N N . GLY A 1 104 ? 2.391 -16.391 2.963 1 87.5 104 GLY A N 1
ATOM 730 C CA . GLY A 1 104 ? 2.148 -17.234 4.113 1 87.5 104 GLY A CA 1
ATOM 731 C C . GLY A 1 104 ? 1.007 -16.75 4.988 1 87.5 104 GLY A C 1
ATOM 732 O O . GLY A 1 104 ? 0.537 -15.625 4.832 1 87.5 104 GLY A O 1
ATOM 733 N N . GLY A 1 105 ? 0.504 -17.641 5.84 1 86.81 105 GLY A N 1
ATOM 734 C CA . GLY A 1 105 ? -0.536 -17.281 6.789 1 86.81 105 GLY A CA 1
ATOM 735 C C . GLY A 1 105 ? -1.905 -17.156 6.152 1 86.81 105 GLY A C 1
ATOM 736 O O . GLY A 1 105 ? -2.246 -17.891 5.234 1 86.81 105 GLY A O 1
ATOM 737 N N . GLU A 1 106 ? -2.738 -16.266 6.852 1 88.31 106 GLU A N 1
ATOM 738 C CA . GLU A 1 106 ? -4.102 -16 6.398 1 88.31 106 GLU A CA 1
ATOM 739 C C . GLU A 1 106 ? -4.379 -14.508 6.289 1 88.31 106 GLU A C 1
ATOM 741 O O . GLU A 1 106 ? -3.84 -13.719 7.062 1 88.31 106 GLU A O 1
ATOM 746 N N . ILE A 1 107 ? -5.188 -14.242 5.285 1 88.94 107 ILE A N 1
ATOM 747 C CA . ILE A 1 107 ? -5.543 -12.836 5.09 1 88.94 107 ILE A CA 1
ATOM 748 C C . ILE A 1 107 ? -6.91 -12.562 5.707 1 88.94 107 ILE A C 1
ATOM 750 O O . ILE A 1 107 ? -7.859 -13.32 5.488 1 88.94 107 ILE A O 1
ATOM 754 N N . ASP A 1 108 ? -6.914 -11.578 6.535 1 90.94 108 ASP A N 1
ATOM 755 C CA . ASP A 1 108 ? -8.211 -10.992 6.871 1 90.94 108 ASP A CA 1
ATOM 756 C C . ASP A 1 108 ? -8.727 -10.117 5.73 1 90.94 108 ASP A C 1
ATOM 758 O O . ASP A 1 108 ? -8.359 -8.945 5.625 1 90.94 108 ASP A O 1
ATOM 762 N N . LYS A 1 109 ? -9.578 -10.648 4.941 1 93 109 LYS A N 1
ATOM 763 C CA . LYS A 1 109 ? -9.992 -10.031 3.682 1 93 109 LYS A CA 1
ATOM 764 C C . LYS A 1 109 ? -10.672 -8.688 3.926 1 93 109 LYS A C 1
ATOM 766 O O . LYS A 1 109 ? -10.438 -7.723 3.195 1 93 109 LYS A O 1
ATOM 771 N N . GLU A 1 110 ? -11.547 -8.648 4.875 1 90.44 110 GLU A N 1
ATOM 772 C CA . GLU A 1 110 ? -12.289 -7.418 5.148 1 90.44 110 GLU A CA 1
ATOM 773 C C . GLU A 1 110 ? -11.352 -6.289 5.574 1 90.44 110 GLU A C 1
ATOM 775 O O . GLU A 1 110 ? -11.453 -5.172 5.062 1 90.44 110 GLU A O 1
ATOM 780 N N . ALA A 1 111 ? -10.516 -6.637 6.457 1 87.12 111 ALA A N 1
ATOM 781 C CA . ALA A 1 111 ? -9.562 -5.641 6.938 1 87.12 111 ALA A CA 1
ATOM 782 C C . ALA A 1 111 ? -8.617 -5.199 5.824 1 87.12 111 ALA A C 1
ATOM 784 O O . ALA A 1 111 ? -8.328 -4.012 5.68 1 87.12 111 ALA A O 1
ATOM 785 N N . ALA A 1 112 ? -8.117 -6.18 5.094 1 93.19 112 ALA A N 1
ATOM 786 C CA . ALA A 1 112 ? -7.227 -5.867 3.98 1 93.19 112 ALA A CA 1
ATOM 787 C C . ALA A 1 112 ? -7.918 -4.973 2.957 1 93.19 112 ALA A C 1
ATOM 789 O O . ALA A 1 112 ? -7.328 -4.004 2.475 1 93.19 112 ALA A O 1
ATOM 790 N N . GLU A 1 113 ? -9.133 -5.312 2.66 1 94.25 113 GLU A N 1
ATOM 791 C CA . GLU A 1 113 ? -9.875 -4.512 1.693 1 94.25 113 GLU A CA 1
ATOM 792 C C . GLU A 1 113 ? -10 -3.062 2.156 1 94.25 113 GLU A C 1
ATOM 794 O O . GLU A 1 113 ? -9.859 -2.135 1.356 1 94.25 113 GLU A O 1
ATOM 799 N N . LYS A 1 114 ? -10.266 -2.844 3.342 1 90.56 114 LYS A N 1
ATOM 800 C CA . LYS A 1 114 ? -10.398 -1.494 3.887 1 90.56 114 LYS A CA 1
ATOM 801 C C . LYS A 1 114 ? -9.094 -0.719 3.758 1 90.56 114 LYS A C 1
ATOM 803 O O . LYS A 1 114 ? -9.094 0.452 3.375 1 90.56 114 LYS A O 1
ATOM 808 N N . VAL A 1 115 ? -8.023 -1.362 4.098 1 90.62 115 VAL A N 1
ATOM 809 C CA . VAL A 1 115 ? -6.715 -0.72 4 1 90.62 115 VAL A CA 1
ATOM 810 C 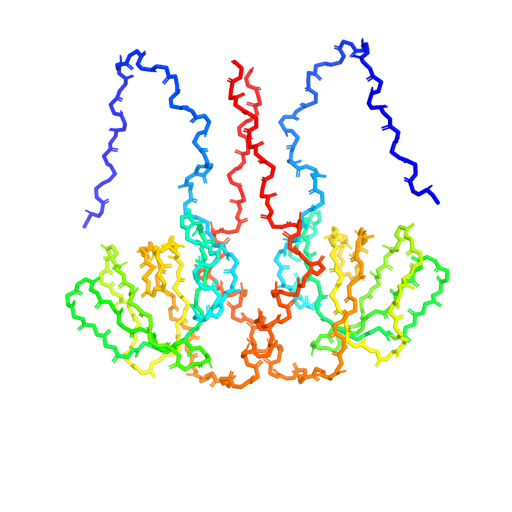C . VAL A 1 115 ? -6.434 -0.34 2.549 1 90.62 115 VAL A C 1
ATOM 812 O O . VAL A 1 115 ? -5.992 0.777 2.268 1 90.62 115 VAL A O 1
ATOM 815 N N . LEU A 1 116 ? -6.699 -1.226 1.622 1 92.81 116 LEU A N 1
ATOM 816 C CA . LEU A 1 116 ? -6.445 -0.956 0.211 1 92.81 116 LEU A CA 1
ATOM 817 C C . LEU A 1 116 ? -7.359 0.153 -0.303 1 92.81 116 LEU A C 1
ATOM 819 O O . LEU A 1 116 ? -6.977 0.91 -1.199 1 92.81 116 LEU A O 1
ATOM 823 N N . ALA A 1 117 ? -8.547 0.185 0.261 1 91.75 117 ALA A N 1
ATOM 824 C CA . ALA A 1 117 ? -9.438 1.28 -0.101 1 91.75 117 ALA A CA 1
ATOM 825 C C . ALA A 1 117 ? -8.836 2.629 0.283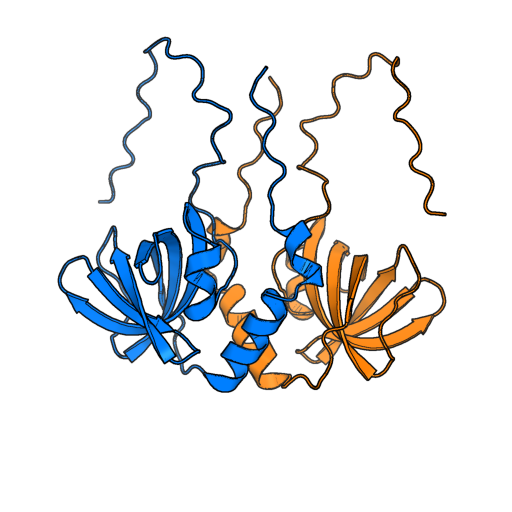 1 91.75 117 ALA A C 1
ATOM 827 O O . ALA A 1 117 ? -8.977 3.609 -0.453 1 91.75 117 ALA A O 1
ATOM 828 N N . TYR A 1 118 ? -8.141 2.693 1.405 1 88.94 118 TYR A N 1
ATOM 829 C CA . TYR A 1 118 ? -7.469 3.924 1.81 1 88.94 118 TYR A CA 1
ATOM 830 C C . TYR A 1 118 ? -6.41 4.328 0.791 1 88.94 118 TYR A C 1
ATOM 832 O O . TYR A 1 118 ? -6.234 5.516 0.509 1 88.94 118 TYR A O 1
ATOM 840 N N . MET A 1 119 ? -5.77 3.35 0.215 1 85.12 119 MET A N 1
ATOM 841 C CA . MET A 1 119 ? -4.703 3.619 -0.746 1 85.12 119 MET A CA 1
ATOM 842 C C . MET A 1 119 ? -5.266 4.223 -2.027 1 85.12 119 MET A C 1
ATOM 844 O O . MET A 1 119 ? -4.531 4.824 -2.812 1 85.12 119 MET A O 1
ATOM 848 N N . GLN A 1 120 ? -6.508 3.967 -2.168 1 87.75 120 GLN A N 1
ATOM 849 C CA . GLN A 1 120 ? -7.16 4.508 -3.355 1 87.75 120 GLN A CA 1
ATOM 850 C C . GLN A 1 120 ? -7.887 5.812 -3.039 1 87.75 120 GLN A C 1
ATOM 852 O O . GLN A 1 120 ? -8.648 6.316 -3.865 1 87.75 120 GLN A O 1
ATOM 857 N N . HIS A 1 121 ? -7.684 6.316 -1.93 1 89.56 121 HIS A N 1
ATOM 858 C CA . HIS A 1 121 ? -8.328 7.57 -1.541 1 89.56 121 HIS A CA 1
ATOM 859 C C . HIS A 1 121 ? -8.07 8.664 -2.572 1 89.56 121 HIS A C 1
ATOM 861 O O . HIS A 1 121 ? -6.945 8.82 -3.055 1 89.56 121 HIS A O 1
ATOM 867 N N . PRO A 1 122 ? -9.102 9.461 -2.867 1 87.81 122 PRO A N 1
ATOM 868 C CA . PRO A 1 122 ? -8.961 10.5 -3.893 1 87.81 122 PRO A CA 1
ATOM 869 C C . PRO A 1 122 ? -7.836 11.484 -3.584 1 87.81 122 PRO A C 1
ATOM 871 O O . PRO A 1 122 ? -7.223 12.039 -4.5 1 87.81 122 PRO A O 1
ATOM 874 N N . GLY A 1 123 ? -7.52 11.688 -2.359 1 86.25 123 GLY A N 1
ATOM 875 C CA . GLY A 1 123 ? -6.473 12.617 -1.959 1 86.25 123 GLY A CA 1
ATOM 876 C C . GLY A 1 123 ? -5.082 12.133 -2.322 1 86.25 123 GLY A C 1
ATOM 877 O O . GLY A 1 123 ? -4.125 12.914 -2.297 1 86.25 123 GLY A O 1
ATOM 878 N N . LEU A 1 124 ? -5 10.875 -2.744 1 86.06 124 LEU A N 1
ATOM 879 C CA . LEU A 1 124 ? -3.705 10.297 -3.09 1 86.06 124 LEU A CA 1
ATOM 880 C C . LEU A 1 124 ? -3.537 10.211 -4.605 1 86.06 124 LEU A C 1
ATOM 882 O O . LEU A 1 124 ? -2.439 9.938 -5.098 1 86.06 124 LEU A O 1
ATOM 886 N N . GLN A 1 125 ? -4.527 10.391 -5.332 1 80.44 125 GLN A N 1
ATOM 887 C CA . GLN A 1 125 ? -4.574 10.055 -6.754 1 80.44 125 GLN A CA 1
ATOM 888 C C . GLN A 1 125 ? -3.512 10.828 -7.531 1 80.44 125 GLN A C 1
ATOM 890 O O . GLN A 1 125 ? -2.926 10.297 -8.477 1 80.44 125 GLN A O 1
ATOM 895 N N . ASP A 1 126 ? -3.258 12.031 -7.203 1 77.56 126 ASP A N 1
ATOM 896 C CA . ASP A 1 126 ? -2.328 12.875 -7.953 1 77.56 126 ASP A CA 1
ATOM 897 C C . ASP A 1 126 ? -0.883 12.586 -7.555 1 77.56 126 ASP A C 1
ATOM 899 O O . ASP A 1 126 ? 0.05 13.148 -8.133 1 77.56 126 ASP A O 1
ATOM 903 N N . LEU A 1 127 ? -0.719 11.695 -6.609 1 74.88 127 LEU A N 1
ATOM 904 C CA . LEU A 1 127 ? 0.622 11.477 -6.074 1 74.88 127 LEU A CA 1
ATOM 905 C C . LEU A 1 127 ? 1.244 10.219 -6.656 1 74.88 127 LEU A C 1
ATOM 907 O O . LEU A 1 127 ? 2.406 9.906 -6.387 1 74.88 127 LEU A O 1
ATOM 911 N N . TYR A 1 128 ? 0.561 9.359 -7.324 1 66.75 128 TYR A N 1
ATOM 912 C CA . TYR A 1 128 ? 1.113 8.109 -7.828 1 66.75 128 TYR A CA 1
ATOM 913 C C . TYR A 1 128 ? 1.684 8.289 -9.234 1 66.75 128 TYR A C 1
ATOM 915 O O . TYR A 1 128 ? 2.223 7.344 -9.812 1 66.75 128 TYR A O 1
ATOM 923 N N . THR A 1 129 ? 1.45 9.32 -9.945 1 55.41 129 THR A N 1
ATOM 924 C CA . THR A 1 129 ? 1.9 9.461 -11.328 1 55.41 129 THR A CA 1
ATOM 925 C C . THR A 1 129 ? 3.383 9.82 -11.383 1 55.41 129 THR A C 1
ATOM 927 O O . THR A 1 129 ? 3.795 10.844 -10.828 1 55.41 129 THR A O 1
ATOM 930 N N . PRO A 1 130 ? 4.172 8.773 -11.609 1 47.16 130 PRO A N 1
ATOM 931 C CA . PRO A 1 130 ? 5.547 9.211 -11.859 1 47.16 130 PRO A CA 1
ATOM 932 C C . PRO A 1 130 ? 5.625 10.367 -12.859 1 47.16 130 PRO A C 1
ATOM 934 O O . PRO A 1 130 ? 4.758 10.492 -13.727 1 47.16 130 PRO A O 1
ATOM 937 N N . ALA A 1 131 ? 6.223 11.352 -12.43 1 42.31 131 ALA A N 1
ATOM 938 C CA . ALA A 1 131 ? 6.41 12.43 -13.398 1 42.31 131 ALA A CA 1
ATOM 939 C C . ALA A 1 131 ? 6.789 11.883 -14.766 1 42.31 131 ALA A C 1
ATOM 941 O O . ALA A 1 131 ? 7.516 10.891 -14.867 1 42.31 131 ALA A O 1
ATOM 942 N N . PRO A 1 132 ? 5.859 12.094 -15.602 1 39.31 132 PRO A N 1
ATOM 943 C CA . PRO A 1 132 ? 6.234 11.734 -16.969 1 39.31 132 PRO A CA 1
ATOM 944 C C . PRO A 1 132 ? 7.695 12.047 -17.281 1 39.31 132 PRO A C 1
ATOM 946 O O . PRO A 1 132 ? 8.211 13.094 -16.875 1 39.31 132 PRO A O 1
ATOM 949 N N . VAL A 1 133 ? 8.453 11.008 -17.266 1 39.62 133 VAL A N 1
ATOM 950 C CA . VAL A 1 133 ? 9.797 11.273 -17.781 1 39.62 133 VAL A CA 1
ATOM 951 C C . VAL A 1 133 ? 9.719 12.148 -19.031 1 39.62 133 VAL A C 1
ATOM 953 O O . VAL A 1 133 ? 8.945 11.867 -19.938 1 39.62 133 VAL A O 1
ATOM 956 N N . PRO A 1 134 ? 10.062 13.32 -18.797 1 39.66 134 PRO A N 1
ATOM 957 C CA . PRO A 1 134 ? 10.031 14.148 -20 1 39.66 134 PRO A CA 1
ATOM 958 C C . PRO A 1 134 ? 10.664 13.461 -21.203 1 39.66 134 PRO A C 1
ATOM 960 O O . PRO A 1 134 ? 11.625 12.695 -21.047 1 39.66 134 PRO A O 1
ATOM 963 N N . PRO A 1 135 ? 9.977 13.375 -22.234 1 36.34 135 PRO A N 1
ATOM 964 C CA . PRO A 1 135 ? 10.578 12.789 -23.438 1 36.34 135 PRO A CA 1
ATOM 965 C C . PRO A 1 135 ? 12 13.297 -23.688 1 36.34 135 PRO A C 1
ATOM 967 O O . PRO A 1 135 ? 12.328 14.43 -23.312 1 36.34 135 PRO A O 1
ATOM 970 N N . PRO A 1 136 ? 12.883 12.258 -23.688 1 37.03 136 PRO A N 1
ATOM 971 C CA . PRO A 1 136 ? 14.219 12.727 -24.047 1 37.03 136 PRO A CA 1
ATOM 972 C C . PRO A 1 136 ? 14.195 13.789 -25.156 1 37.03 136 PRO A C 1
ATOM 974 O O . PRO A 1 136 ? 13.438 13.664 -26.109 1 37.03 136 PRO A O 1
ATOM 977 N N . GLN A 1 137 ? 14.586 14.992 -24.859 1 31.58 137 GLN A N 1
ATOM 978 C CA . GLN A 1 137 ? 14.766 15.969 -25.922 1 31.58 137 GLN A CA 1
ATOM 979 C C . GLN A 1 137 ? 15.836 15.508 -26.922 1 31.58 137 GLN A C 1
ATOM 981 O O . GLN A 1 137 ? 16.859 14.961 -26.516 1 31.58 137 GLN A O 1
ATOM 986 N N . MET B 1 1 ? -2.369 32.031 0.505 1 21.45 1 MET B N 1
ATOM 987 C CA . MET B 1 1 ? -2.119 32.156 -0.928 1 21.45 1 MET B CA 1
ATOM 988 C C . MET B 1 1 ? -0.756 31.578 -1.296 1 21.45 1 MET B C 1
ATOM 990 O O . MET B 1 1 ? 0.275 32.062 -0.843 1 21.45 1 MET B O 1
ATOM 994 N N . CYS B 1 2 ? -0.651 30.156 -1.356 1 30.16 2 CYS B N 1
ATOM 995 C CA . CYS B 1 2 ? 0.623 29.453 -1.474 1 30.16 2 CYS B CA 1
ATOM 996 C C . CYS B 1 2 ? 1.366 29.875 -2.732 1 30.16 2 CYS B C 1
ATOM 998 O O . CYS B 1 2 ? 0.867 29.703 -3.846 1 30.16 2 CYS B O 1
ATOM 1000 N N . ALA B 1 3 ? 2.158 30.969 -2.695 1 23.2 3 ALA B N 1
ATOM 1001 C CA . ALA B 1 3 ? 2.748 31.734 -3.793 1 23.2 3 ALA B CA 1
ATOM 1002 C C . ALA B 1 3 ? 3.662 30.859 -4.641 1 23.2 3 ALA B C 1
ATOM 1004 O O . ALA B 1 3 ? 4.516 30.141 -4.113 1 23.2 3 ALA B O 1
ATOM 1005 N N . TYR B 1 4 ? 3.262 30.5 -5.887 1 25.33 4 TYR B N 1
ATOM 1006 C CA . TYR B 1 4 ? 4.062 29.938 -6.969 1 25.33 4 TYR B CA 1
ATOM 1007 C C . TYR B 1 4 ? 5.223 30.859 -7.328 1 25.33 4 TYR B C 1
ATOM 1009 O O . TYR B 1 4 ? 5.016 31.969 -7.832 1 25.33 4 TYR B O 1
ATOM 1017 N N . PHE B 1 5 ? 6.328 30.75 -6.602 1 28.45 5 PHE B N 1
ATOM 1018 C CA . PHE B 1 5 ? 7.461 31.562 -7.016 1 28.45 5 PHE B CA 1
ATOM 1019 C C . PHE B 1 5 ? 8.023 31.078 -8.344 1 28.45 5 PHE B C 1
ATOM 1021 O O . PHE B 1 5 ? 8.172 29.875 -8.555 1 28.45 5 PHE B O 1
ATOM 1028 N N . PRO B 1 6 ? 8 31.812 -9.375 1 28.56 6 PRO B N 1
ATOM 1029 C CA . PRO B 1 6 ? 8.492 31.562 -10.727 1 28.56 6 PRO B CA 1
ATOM 1030 C C . PRO B 1 6 ? 9.984 31.234 -10.766 1 28.56 6 PRO B C 1
ATOM 1032 O O . PRO B 1 6 ? 10.758 31.75 -9.953 1 28.56 6 PRO B O 1
ATOM 1035 N N . PRO B 1 7 ? 10.32 30.016 -11.211 1 30.09 7 PRO B N 1
ATOM 1036 C CA . PRO B 1 7 ? 11.734 29.656 -11.312 1 30.09 7 PRO B CA 1
ATOM 1037 C C . PRO B 1 7 ? 12.562 30.719 -12.031 1 30.09 7 PRO B C 1
ATOM 1039 O O . PRO B 1 7 ? 12.094 31.328 -12.992 1 30.09 7 PRO B O 1
ATOM 1042 N N . ASP B 1 8 ? 13.25 31.469 -11.32 1 28.88 8 ASP B N 1
ATOM 1043 C CA . ASP B 1 8 ? 14.234 32.375 -11.914 1 28.88 8 ASP B CA 1
ATOM 1044 C C . ASP B 1 8 ? 15.156 31.641 -12.875 1 28.88 8 ASP B C 1
ATOM 1046 O O . ASP B 1 8 ? 15.578 30.516 -12.594 1 28.88 8 ASP B O 1
ATOM 1050 N N . SER B 1 9 ? 15.336 32 -14.211 1 30.08 9 SER B N 1
ATOM 1051 C CA . SER B 1 9 ? 15.906 31.609 -15.492 1 30.08 9 SER B CA 1
ATOM 1052 C C . SER B 1 9 ? 17.391 31.281 -15.359 1 30.08 9 SER B C 1
ATOM 1054 O O . SER B 1 9 ? 17.875 30.328 -15.984 1 30.08 9 SER B O 1
ATOM 1056 N N . ASN B 1 10 ? 18.344 32.219 -15.125 1 29.19 10 ASN B N 1
ATOM 1057 C CA . ASN B 1 10 ? 19.609 32.438 -15.812 1 29.19 10 ASN B CA 1
ATOM 1058 C C . ASN B 1 10 ? 20.703 31.547 -15.258 1 29.19 10 ASN B C 1
ATOM 1060 O O . ASN B 1 10 ? 21.875 31.688 -15.633 1 29.19 10 ASN B O 1
ATOM 1064 N N . SER B 1 11 ? 20.828 31.25 -13.938 1 33.97 11 SER B N 1
ATOM 1065 C CA . SER B 1 11 ? 22.203 30.922 -13.57 1 33.97 11 SER B CA 1
ATOM 1066 C C . SER B 1 11 ? 22.609 29.562 -14.125 1 33.97 11 SER B C 1
ATOM 1068 O O . SER B 1 11 ? 21.781 28.656 -14.234 1 33.97 11 SER B O 1
ATOM 1070 N N . GLY B 1 12 ? 23.688 29.312 -14.945 1 33.16 12 GLY B N 1
ATOM 1071 C CA . GLY B 1 12 ? 24.484 28.297 -15.641 1 33.16 12 GLY B CA 1
ATOM 1072 C C . GLY B 1 12 ? 24.656 27.016 -14.844 1 33.16 12 GLY B C 1
ATOM 1073 O O . GLY B 1 12 ? 25.625 26.297 -15.031 1 33.16 12 GLY B O 1
ATOM 1074 N N . MET B 1 13 ? 24.109 26.969 -13.656 1 34.28 13 MET B N 1
ATOM 1075 C CA . MET B 1 13 ? 24.438 25.766 -12.898 1 34.28 13 MET B CA 1
ATOM 1076 C C . MET B 1 13 ? 24.016 24.5 -13.656 1 34.28 13 MET B C 1
ATOM 1078 O O . MET B 1 13 ? 23.016 24.516 -14.375 1 34.28 13 MET B O 1
ATOM 1082 N N . PRO B 1 14 ? 25.062 23.562 -13.844 1 36.41 14 PRO B N 1
ATOM 1083 C CA . PRO B 1 14 ? 24.688 22.328 -14.531 1 36.41 14 PRO B CA 1
ATOM 1084 C C . PRO B 1 14 ? 23.281 21.859 -14.18 1 36.41 14 PRO B C 1
ATOM 1086 O O . PRO B 1 14 ? 22.766 22.188 -13.109 1 36.41 14 PRO B O 1
ATOM 1089 N N . PRO B 1 15 ? 22.609 21.453 -15.234 1 34.31 15 PRO B N 1
ATOM 1090 C CA . PRO B 1 15 ? 21.25 21.078 -14.852 1 34.31 15 PRO B CA 1
ATOM 1091 C C . PRO B 1 15 ? 21.219 20.25 -13.57 1 34.31 15 PRO B C 1
ATOM 1093 O O . PRO B 1 15 ? 22.156 19.516 -13.273 1 34.31 15 PRO B O 1
ATOM 1096 N N . PRO B 1 16 ? 20.641 20.797 -12.477 1 31.11 16 PRO B N 1
ATOM 1097 C CA . PRO B 1 16 ? 20.578 19.938 -11.297 1 31.11 16 PRO B CA 1
ATOM 1098 C C . PRO B 1 16 ? 20.547 18.453 -11.664 1 31.11 16 PRO B C 1
ATOM 1100 O O . PRO B 1 16 ? 20.062 18.078 -12.734 1 31.11 16 PRO B O 1
ATOM 1103 N N . ALA B 1 17 ? 21.562 17.625 -11.203 1 30.27 17 ALA B N 1
ATOM 1104 C CA . ALA B 1 17 ? 21.438 16.156 -11.227 1 30.27 17 ALA B CA 1
ATOM 1105 C C . ALA B 1 17 ? 20 15.742 -11.453 1 30.27 17 ALA B C 1
ATOM 1107 O O . ALA B 1 17 ? 19.062 16.453 -11.078 1 30.27 17 ALA B O 1
ATOM 1108 N N . ALA B 1 18 ? 19.844 14.914 -12.438 1 31.78 18 ALA B N 1
ATOM 1109 C CA . ALA B 1 18 ? 18.516 14.367 -12.68 1 31.78 18 ALA B CA 1
ATOM 1110 C C . ALA B 1 18 ? 17.688 14.328 -11.391 1 31.78 18 ALA B C 1
ATOM 1112 O O . ALA B 1 18 ? 18.078 13.672 -10.422 1 31.78 18 ALA B O 1
ATOM 1113 N N . ALA B 1 19 ? 17.188 15.305 -10.898 1 33.25 19 ALA B N 1
ATOM 1114 C CA . ALA B 1 19 ? 16.328 15.492 -9.742 1 33.25 19 ALA B CA 1
ATOM 1115 C C . ALA B 1 19 ? 15.508 14.234 -9.461 1 33.25 19 ALA B C 1
ATOM 1117 O O . ALA B 1 19 ? 14.867 13.68 -10.359 1 33.25 19 ALA B O 1
ATOM 1118 N N . ALA B 1 20 ? 16 13.227 -8.75 1 36.59 20 ALA B N 1
ATOM 1119 C CA . ALA B 1 20 ? 15.047 12.289 -8.156 1 36.59 20 ALA B CA 1
ATOM 1120 C C . ALA B 1 20 ? 13.617 12.789 -8.305 1 36.59 20 ALA B C 1
ATOM 1122 O O . ALA B 1 20 ? 13.328 13.961 -8.039 1 36.59 20 ALA B O 1
ATOM 1123 N N . SER B 1 21 ? 12.992 12.531 -9.406 1 41.06 21 SER B N 1
ATOM 1124 C CA . SER B 1 21 ? 11.688 13.086 -9.742 1 41.06 21 SER B CA 1
ATOM 1125 C C . SER B 1 21 ? 10.969 13.602 -8.5 1 41.06 21 SER B C 1
ATOM 1127 O O . SER B 1 21 ? 10.469 12.82 -7.691 1 41.06 21 SER B O 1
ATOM 1129 N N . ASN B 1 22 ? 11.602 14.555 -7.746 1 45.31 22 ASN B N 1
ATOM 1130 C CA . ASN B 1 22 ? 11.312 15.297 -6.52 1 45.31 22 ASN B CA 1
ATOM 1131 C C . ASN B 1 22 ? 9.82 15.586 -6.383 1 45.31 22 ASN B C 1
ATOM 1133 O O . ASN B 1 22 ? 9.43 16.547 -5.715 1 45.31 22 ASN B O 1
ATOM 1137 N N . PHE B 1 23 ? 9.102 15.266 -7.438 1 55.72 23 PHE B N 1
ATOM 1138 C CA . PHE B 1 23 ? 7.703 15.594 -7.203 1 55.72 23 PHE B CA 1
ATOM 1139 C C . PHE B 1 23 ? 7.129 14.75 -6.07 1 55.72 23 PHE B C 1
ATOM 1141 O O . PHE B 1 23 ? 7.555 13.617 -5.859 1 55.72 23 PHE B O 1
ATOM 1148 N N . PRO B 1 24 ? 6.516 15.445 -5.242 1 66.06 24 PRO B N 1
ATOM 1149 C CA . PRO B 1 24 ? 5.867 14.734 -4.137 1 66.06 24 PRO B CA 1
ATOM 1150 C C . PRO B 1 24 ? 5.055 13.531 -4.602 1 66.06 24 PRO B C 1
ATOM 1152 O O . PRO B 1 24 ? 4.223 13.648 -5.504 1 66.06 24 PRO B O 1
ATOM 1155 N N . VAL B 1 25 ? 5.605 12.445 -4.426 1 74.12 25 VAL B N 1
ATOM 1156 C CA . VAL B 1 25 ? 4.879 11.219 -4.742 1 74.12 25 VAL B CA 1
ATOM 1157 C C . VAL B 1 25 ? 4.469 10.516 -3.453 1 74.12 25 VAL B C 1
ATOM 1159 O O . VAL B 1 25 ? 5.121 10.664 -2.42 1 74.12 25 VAL B O 1
ATOM 1162 N N . ALA B 1 26 ? 3.32 9.906 -3.645 1 80.62 26 ALA B N 1
ATOM 1163 C CA . ALA B 1 26 ? 2.969 9.023 -2.539 1 80.62 26 ALA B CA 1
ATOM 1164 C C . ALA B 1 26 ? 3.889 7.805 -2.498 1 80.62 26 ALA B C 1
ATOM 1166 O O . ALA B 1 26 ? 3.889 6.988 -3.422 1 80.62 26 ALA B O 1
ATOM 1167 N N . GLY B 1 27 ? 4.809 7.785 -1.534 1 81.94 27 GLY B N 1
ATOM 1168 C CA . GLY B 1 27 ? 5.703 6.648 -1.391 1 81.94 27 GLY B CA 1
ATOM 1169 C C . GLY B 1 27 ? 5.008 5.398 -0.881 1 81.94 27 GLY B C 1
ATOM 1170 O O . GLY B 1 27 ? 3.777 5.367 -0.78 1 81.94 27 GLY B O 1
ATOM 1171 N N . ARG B 1 28 ? 5.703 4.41 -0.626 1 83.75 28 ARG B N 1
ATOM 1172 C CA . ARG B 1 28 ? 5.215 3.148 -0.087 1 83.75 28 ARG B CA 1
ATOM 1173 C C . ARG B 1 28 ? 4.5 3.359 1.244 1 83.75 28 ARG B C 1
ATOM 1175 O O . ARG B 1 28 ? 4.941 4.164 2.068 1 83.75 28 ARG B O 1
ATOM 1182 N N . LEU B 1 29 ? 3.404 2.674 1.383 1 89.75 29 LEU B N 1
ATOM 1183 C CA . LEU B 1 29 ? 2.754 2.658 2.689 1 89.75 29 LEU B CA 1
ATOM 1184 C C . LEU B 1 29 ? 3.574 1.855 3.693 1 89.75 29 LEU B C 1
ATOM 1186 O O . LEU B 1 29 ? 3.881 0.685 3.457 1 89.75 29 LEU B O 1
ATOM 1190 N N . VAL B 1 30 ? 3.916 2.449 4.809 1 92.75 30 VAL B N 1
ATOM 1191 C CA . VAL B 1 30 ? 4.844 1.818 5.742 1 92.75 30 VAL B CA 1
ATOM 1192 C C . VAL B 1 30 ? 4.273 1.878 7.156 1 92.75 30 VAL B C 1
ATOM 1194 O O . VAL B 1 30 ? 3.387 2.688 7.441 1 92.75 30 VAL B O 1
ATOM 1197 N N . ARG B 1 31 ? 4.742 1.005 8.016 1 95.12 31 ARG B N 1
ATOM 1198 C CA . ARG B 1 31 ? 4.508 1.098 9.453 1 95.12 31 ARG B CA 1
ATOM 1199 C C . ARG B 1 31 ? 5.531 2.014 10.117 1 95.12 31 ARG B C 1
ATOM 1201 O O . ARG B 1 31 ? 6.531 2.389 9.5 1 95.12 31 ARG B O 1
ATOM 1208 N N . GLY B 1 32 ? 5.219 2.395 11.32 1 96.56 32 GLY B N 1
ATOM 1209 C CA . GLY B 1 32 ? 6.195 3.176 12.062 1 96.56 32 GLY B CA 1
ATOM 1210 C C . GLY B 1 32 ? 7.535 2.48 12.195 1 96.56 32 GLY B C 1
ATOM 1211 O O . GLY B 1 32 ? 8.586 3.109 12.047 1 96.56 32 GLY B O 1
ATOM 1212 N N . CYS B 1 33 ? 7.531 1.199 12.43 1 96 33 CYS B N 1
ATOM 1213 C CA . CYS B 1 33 ? 8.75 0.441 12.672 1 96 33 CYS B CA 1
ATOM 1214 C C . CYS B 1 33 ? 9.562 0.285 11.398 1 96 33 CYS B C 1
ATOM 1216 O O . CYS B 1 33 ? 10.742 -0.09 11.445 1 96 33 CYS B O 1
ATOM 1218 N N . ASP B 1 34 ? 8.953 0.53 10.242 1 94.12 34 ASP B N 1
ATOM 1219 C CA . ASP B 1 34 ? 9.641 0.407 8.961 1 94.12 34 ASP B CA 1
ATOM 1220 C C . ASP B 1 34 ? 10.398 1.685 8.625 1 94.12 34 ASP B C 1
ATOM 1222 O O . ASP B 1 34 ? 11.281 1.678 7.762 1 94.12 34 ASP B O 1
ATOM 1226 N N . LEU B 1 35 ? 10.18 2.789 9.234 1 94.81 35 LEU B N 1
ATOM 1227 C CA . LEU B 1 35 ? 10.594 4.125 8.828 1 94.81 35 LEU B CA 1
ATOM 1228 C C . LEU B 1 35 ? 12.117 4.215 8.742 1 94.81 35 LEU B C 1
ATOM 1230 O O . LEU B 1 35 ? 12.656 4.777 7.789 1 94.81 35 LEU B O 1
ATOM 1234 N N . PRO B 1 36 ? 12.836 3.666 9.727 1 94.38 36 PRO B N 1
ATOM 1235 C CA . PRO B 1 36 ? 14.289 3.779 9.664 1 94.38 36 PRO B CA 1
ATOM 1236 C C . PRO B 1 36 ? 14.867 3.232 8.359 1 94.38 36 PRO B C 1
ATOM 1238 O O . PRO B 1 36 ? 15.875 3.744 7.863 1 94.38 36 PRO B O 1
ATOM 1241 N N . ALA B 1 37 ? 14.234 2.285 7.766 1 90.56 37 ALA B N 1
ATOM 1242 C CA . ALA B 1 37 ? 14.711 1.662 6.535 1 90.56 37 ALA B CA 1
ATOM 1243 C C . ALA B 1 37 ? 14.438 2.557 5.328 1 90.56 37 ALA B C 1
ATOM 1245 O O . ALA B 1 37 ? 14.961 2.316 4.238 1 90.56 37 ALA B O 1
ATOM 1246 N N . PHE B 1 38 ? 13.695 3.619 5.535 1 90.94 38 PHE B N 1
ATOM 1247 C CA . PHE B 1 38 ? 13.297 4.453 4.406 1 90.94 38 PHE B CA 1
ATOM 1248 C C . PHE B 1 38 ? 13.766 5.887 4.598 1 90.94 38 PHE B C 1
ATOM 1250 O O . PHE B 1 38 ? 13.211 6.816 4.004 1 90.94 38 PHE B O 1
ATOM 1257 N N . SER B 1 39 ? 14.695 6.035 5.445 1 92.75 39 SER B N 1
ATOM 1258 C CA . SER B 1 39 ? 15.219 7.383 5.656 1 92.75 39 SER B CA 1
ATOM 1259 C C . SER B 1 39 ? 15.68 8.008 4.344 1 92.75 39 SER B C 1
ATOM 1261 O O . SER B 1 39 ? 16.391 7.375 3.564 1 92.75 39 SER B O 1
ATOM 1263 N N . GLY B 1 40 ? 15.172 9.227 4.027 1 90.88 40 GLY B N 1
ATOM 1264 C CA . GLY B 1 40 ? 15.516 9.945 2.811 1 90.88 40 GLY B CA 1
ATOM 1265 C C . GLY B 1 40 ? 14.625 9.594 1.638 1 90.88 40 GLY B C 1
ATOM 1266 O O . GLY B 1 40 ? 14.781 10.133 0.542 1 90.88 40 GLY B O 1
ATOM 1267 N N . LYS B 1 41 ? 13.688 8.711 1.85 1 88 41 LYS B N 1
ATOM 1268 C CA . LYS B 1 41 ? 12.789 8.273 0.785 1 88 41 LYS B CA 1
ATOM 1269 C C . LYS B 1 41 ? 11.359 8.734 1.046 1 88 41 LYS B C 1
ATOM 1271 O O . LYS B 1 41 ? 10.984 9.008 2.189 1 88 41 LYS B O 1
ATOM 1276 N N . GLN B 1 42 ? 10.602 8.812 -0.024 1 88.56 42 GLN B N 1
ATOM 1277 C CA . GLN B 1 42 ? 9.18 9.125 0.108 1 88.56 42 GLN B CA 1
ATOM 1278 C C . GLN B 1 42 ? 8.406 7.934 0.672 1 88.56 42 GLN B C 1
ATOM 1280 O O . GLN B 1 42 ? 8.625 6.793 0.259 1 88.56 42 GLN B O 1
ATOM 1285 N N . VAL B 1 43 ? 7.559 8.234 1.653 1 91.69 43 VAL B N 1
ATOM 1286 C CA . VAL B 1 43 ? 6.75 7.191 2.275 1 91.69 43 VAL B CA 1
ATOM 1287 C C . VAL B 1 43 ? 5.34 7.723 2.541 1 91.69 43 VAL B C 1
ATOM 1289 O O . VAL B 1 43 ? 5.098 8.93 2.445 1 91.69 43 VAL B O 1
ATOM 1292 N N . SER B 1 44 ? 4.484 6.828 2.744 1 93 44 SER B N 1
ATOM 1293 C CA . SER B 1 44 ? 3.145 7.082 3.266 1 93 44 SER B CA 1
ATOM 1294 C C . SER B 1 44 ? 2.914 6.348 4.578 1 93 44 SER B C 1
ATOM 1296 O O . SER B 1 44 ? 3.242 5.164 4.699 1 93 44 SER B O 1
ATOM 1298 N N . LEU B 1 45 ? 2.43 7.066 5.535 1 95.88 45 LEU B N 1
ATOM 1299 C CA . LEU B 1 45 ? 2.172 6.496 6.852 1 95.88 45 LEU B CA 1
ATOM 1300 C C . LEU B 1 45 ? 0.679 6.5 7.164 1 95.88 45 LEU B C 1
ATOM 1302 O O . LEU B 1 45 ? 0.033 7.551 7.109 1 95.88 45 LEU B O 1
ATOM 1306 N N . LEU B 1 46 ? 0.16 5.352 7.418 1 96.06 46 LEU B N 1
ATOM 1307 C CA . LEU B 1 46 ? -1.218 5.227 7.883 1 96.06 46 LEU B CA 1
ATOM 1308 C C . LEU B 1 46 ? -1.282 5.254 9.406 1 96.06 46 LEU B C 1
ATOM 1310 O O . LEU B 1 46 ? -0.551 4.52 10.078 1 96.06 46 LEU B O 1
ATOM 1314 N N . GLY B 1 47 ? -2.172 6.078 9.93 1 97.06 47 GLY B N 1
ATOM 1315 C CA . GLY B 1 47 ? -2.305 6.156 11.375 1 97.06 47 GLY B CA 1
ATOM 1316 C C . GLY B 1 47 ? -3.412 7.086 11.828 1 97.06 47 GLY B C 1
ATOM 1317 O O . GLY B 1 47 ? -4.332 7.383 11.062 1 97.06 47 GLY B O 1
ATOM 13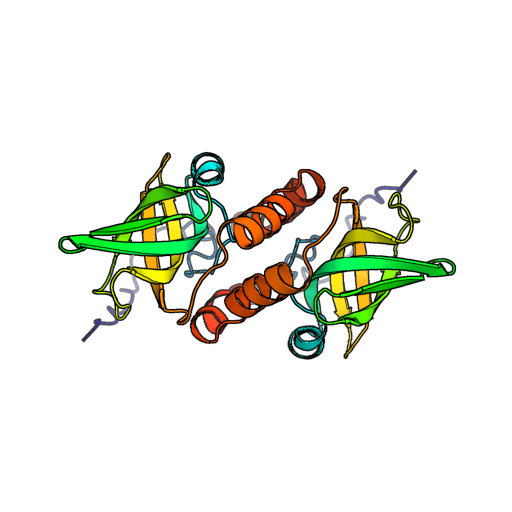18 N N . THR B 1 48 ? -3.326 7.395 13.133 1 97.06 48 THR B N 1
ATOM 1319 C CA . THR B 1 48 ? -4.289 8.281 13.766 1 97.06 48 THR B CA 1
ATOM 1320 C C . THR B 1 48 ? -3.621 9.586 14.195 1 97.06 48 THR B C 1
ATOM 1322 O O . THR B 1 48 ? -2.562 9.57 14.82 1 97.06 48 THR B O 1
ATOM 1325 N N . LEU B 1 49 ? -4.258 10.672 13.844 1 97 49 LEU B N 1
ATOM 1326 C CA . LEU B 1 49 ? -3.738 11.977 14.242 1 97 49 LEU B CA 1
ATOM 1327 C C . LEU B 1 49 ? -4 12.234 15.719 1 97 49 LEU B C 1
ATOM 1329 O O . LEU B 1 49 ? -5.152 12.352 16.141 1 97 49 LEU B O 1
ATOM 1333 N N . LEU B 1 50 ? -2.951 12.406 16.469 1 97.12 50 LEU B N 1
ATOM 1334 C CA . LEU B 1 50 ? -3.092 12.523 17.906 1 97.12 50 LEU B CA 1
ATOM 1335 C C . LEU B 1 50 ? -3.092 13.992 18.344 1 97.12 50 LEU B C 1
ATOM 1337 O O . LEU B 1 50 ? -3.885 14.391 19.188 1 97.12 50 LEU B O 1
ATOM 1341 N N . GLN B 1 51 ? -2.113 14.688 17.828 1 95.19 51 GLN B N 1
ATOM 1342 C CA . GLN B 1 51 ? -1.886 16.047 18.297 1 95.19 51 GLN B CA 1
ATOM 1343 C C . GLN B 1 51 ? -1.294 16.922 17.188 1 95.19 51 GLN B C 1
ATOM 1345 O O . GLN B 1 51 ? -0.641 16.406 16.281 1 95.19 51 GLN B O 1
ATOM 1350 N N . LEU B 1 52 ? -1.644 18.188 17.344 1 92.81 52 LEU B N 1
ATOM 1351 C CA . LEU B 1 52 ? -1.045 19.219 16.484 1 92.81 52 LEU B CA 1
ATOM 1352 C C . LEU B 1 52 ? -0.398 20.312 17.312 1 92.81 52 LEU B C 1
ATOM 1354 O O . LEU B 1 52 ? -1.051 20.906 18.172 1 92.81 52 LEU B O 1
ATOM 1358 N N . GLN B 1 53 ? 0.82 20.422 17.188 1 91.19 53 GLN B N 1
ATOM 1359 C CA . GLN B 1 53 ? 1.562 21.484 17.828 1 91.19 53 GLN B CA 1
ATOM 1360 C C . GLN B 1 53 ? 2.273 22.359 16.797 1 91.19 53 GLN B C 1
ATOM 1362 O O . GLN B 1 53 ? 3.377 22.031 16.359 1 91.19 53 GLN B O 1
ATOM 1367 N N . GLY B 1 54 ? 1.621 23.484 16.484 1 88.69 54 GLY B N 1
ATOM 1368 C CA . GLY B 1 54 ? 2.156 24.281 15.391 1 88.69 54 GLY B CA 1
ATOM 1369 C C . GLY B 1 54 ? 2.176 23.547 14.07 1 88.69 54 GLY B C 1
ATOM 1370 O O . GLY B 1 54 ? 1.133 23.094 13.594 1 88.69 54 GLY B O 1
ATOM 1371 N N . SER B 1 55 ? 3.43 23.375 13.57 1 90.88 55 SER B N 1
ATOM 1372 C CA . SER B 1 55 ? 3.578 22.719 12.281 1 90.88 55 SER B CA 1
ATOM 1373 C C . SER B 1 55 ? 3.957 21.25 12.461 1 90.88 55 SER B C 1
ATOM 1375 O O . SER B 1 55 ? 4.328 20.578 11.492 1 90.88 55 SER B O 1
ATOM 1377 N N . VAL B 1 56 ? 3.83 20.828 13.672 1 94.69 56 VAL B N 1
ATOM 1378 C CA . VAL B 1 56 ? 4.223 19.438 13.914 1 94.69 56 VAL B CA 1
ATOM 1379 C C . VAL B 1 56 ? 3.01 18.625 14.359 1 94.69 56 VAL B C 1
ATOM 1381 O O . VAL B 1 56 ? 2.297 19.031 15.281 1 94.69 56 VAL B O 1
ATOM 1384 N N . ALA B 1 57 ? 2.762 17.547 13.672 1 96.44 57 ALA B N 1
ATOM 1385 C CA . ALA B 1 57 ? 1.7 16.609 14.039 1 96.44 57 ALA B CA 1
ATOM 1386 C C . ALA B 1 57 ? 2.279 15.32 14.625 1 96.44 57 ALA B C 1
ATOM 1388 O O . ALA B 1 57 ? 3.322 14.844 14.172 1 96.44 57 ALA B O 1
ATOM 1389 N N . SER B 1 58 ? 1.635 14.852 15.641 1 97.56 58 SER B N 1
ATOM 1390 C CA . SER B 1 58 ? 1.927 13.516 16.141 1 97.56 58 SER B CA 1
ATOM 1391 C C . SER B 1 58 ? 0.907 12.5 15.648 1 97.56 58 SER B C 1
ATOM 1393 O O . SER B 1 58 ? -0.293 12.648 15.883 1 97.56 58 SER B O 1
ATOM 1395 N N . ILE B 1 59 ? 1.384 11.477 14.938 1 97.44 59 ILE B N 1
ATOM 1396 C CA . ILE B 1 59 ? 0.525 10.445 14.375 1 97.44 59 ILE B CA 1
ATOM 1397 C C . ILE B 1 59 ? 0.88 9.094 14.984 1 97.44 59 ILE B C 1
ATOM 1399 O O . ILE B 1 59 ? 2.047 8.695 14.992 1 97.44 59 ILE B O 1
ATOM 1403 N N . ARG B 1 60 ? -0.074 8.477 15.516 1 98.12 60 ARG B N 1
ATOM 1404 C CA . ARG B 1 60 ? 0.124 7.098 15.961 1 98.12 60 ARG B CA 1
ATOM 1405 C C . ARG B 1 60 ? -0.047 6.117 14.812 1 98.12 60 ARG B C 1
ATOM 1407 O O . ARG B 1 60 ? -1.147 5.965 14.273 1 98.12 60 ARG B O 1
ATOM 1414 N N . ALA B 1 61 ? 1.033 5.496 14.438 1 97.75 61 ALA B N 1
ATOM 1415 C CA . ALA B 1 61 ? 1.005 4.512 13.359 1 97.75 61 ALA B CA 1
ATOM 1416 C C . ALA B 1 61 ? 0.189 3.285 13.758 1 97.75 61 ALA B C 1
ATOM 1418 O O . ALA B 1 61 ? -0.161 3.119 14.93 1 97.75 61 ALA B O 1
ATOM 1419 N N . VAL B 1 62 ? -0.098 2.447 12.859 1 96.44 62 VAL B N 1
ATOM 1420 C CA . VAL B 1 62 ? -0.971 1.3 13.078 1 96.44 62 VAL B CA 1
ATOM 1421 C C . VAL B 1 62 ? -0.27 0.283 13.977 1 96.44 62 VAL B C 1
ATOM 1423 O O . VAL B 1 62 ? -0.924 -0.547 14.617 1 96.44 62 VAL B O 1
ATOM 1426 N N . ASP B 1 63 ? 1.019 0.345 14.086 1 96.69 63 ASP B N 1
ATOM 1427 C CA . ASP B 1 63 ? 1.76 -0.579 14.938 1 96.69 63 ASP B CA 1
ATOM 1428 C C . ASP B 1 63 ? 1.967 0.009 16.328 1 96.69 63 ASP B C 1
ATOM 1430 O O . ASP B 1 63 ? 2.691 -0.561 17.156 1 96.69 63 ASP B O 1
ATOM 1434 N N . GLY B 1 64 ? 1.441 1.171 16.578 1 96.94 64 GLY B N 1
ATOM 1435 C CA . GLY B 1 64 ? 1.427 1.735 17.906 1 96.94 64 GLY B CA 1
ATOM 1436 C C . GLY B 1 64 ? 2.52 2.762 18.141 1 96.94 64 GLY B C 1
ATOM 1437 O O . GLY B 1 64 ? 2.547 3.43 19.172 1 96.94 64 GLY B O 1
ATOM 1438 N N . LEU B 1 65 ? 3.406 2.965 17.219 1 97.62 65 LEU B N 1
ATOM 1439 C CA . LEU B 1 65 ? 4.492 3.93 17.359 1 97.62 65 LEU B CA 1
ATOM 1440 C C . LEU B 1 65 ? 4.02 5.34 17.016 1 97.62 65 LEU B C 1
ATOM 1442 O O . LEU B 1 65 ? 3.271 5.531 16.062 1 97.62 65 LEU B O 1
ATOM 1446 N N . ASP B 1 66 ? 4.391 6.262 17.812 1 97.88 66 ASP B N 1
ATOM 1447 C CA . ASP B 1 66 ? 4.082 7.66 17.531 1 97.88 66 ASP B CA 1
ATOM 1448 C C . ASP B 1 66 ? 5.141 8.281 16.625 1 97.88 66 ASP B C 1
ATOM 1450 O O . ASP B 1 66 ? 6.332 8.266 16.953 1 97.88 66 ASP B O 1
ATOM 1454 N N . ILE B 1 67 ? 4.723 8.766 15.516 1 98.38 67 ILE B N 1
ATOM 1455 C CA . ILE B 1 67 ? 5.602 9.359 14.516 1 98.38 67 ILE B CA 1
ATOM 1456 C C . ILE B 1 67 ? 5.352 10.859 14.43 1 98.38 67 ILE B C 1
ATOM 1458 O O . ILE B 1 67 ? 4.199 11.305 14.398 1 98.38 67 ILE B O 1
ATOM 1462 N N . SER B 1 68 ? 6.43 11.625 14.43 1 97.94 68 SER B N 1
ATOM 1463 C CA . SER B 1 68 ? 6.328 13.07 14.258 1 97.94 68 SER B CA 1
ATOM 1464 C C . SER B 1 68 ? 6.312 13.453 12.781 1 97.94 68 SER B C 1
ATOM 1466 O O . SER B 1 68 ? 7.133 12.969 12 1 97.94 68 SER B O 1
ATOM 1468 N N . CYS B 1 69 ? 5.359 14.242 12.422 1 97.31 69 CYS B N 1
ATOM 1469 C CA . CYS B 1 69 ? 5.242 14.711 11.047 1 97.31 69 CYS B CA 1
ATOM 1470 C C . CYS B 1 69 ? 5.297 16.234 10.984 1 97.31 69 CYS B C 1
ATOM 1472 O O . CYS B 1 69 ? 4.473 16.922 11.594 1 97.31 69 CYS B O 1
ATOM 1474 N N . THR B 1 70 ? 6.242 16.719 10.312 1 96.25 70 THR B N 1
ATOM 1475 C CA . THR B 1 70 ? 6.273 18.156 10.062 1 96.25 70 THR B CA 1
ATOM 1476 C C . THR B 1 70 ? 5.391 18.516 8.867 1 96.25 70 THR B C 1
ATOM 1478 O O . THR B 1 70 ? 5.504 17.906 7.801 1 96.25 70 THR B O 1
ATOM 1481 N N . LEU B 1 71 ? 4.562 19.453 9.086 1 92.56 71 LEU B N 1
ATOM 1482 C CA . LEU B 1 71 ? 3.594 19.797 8.055 1 92.56 71 LEU B CA 1
ATOM 1483 C C . LEU B 1 71 ? 3.953 21.109 7.391 1 92.56 71 LEU B C 1
ATOM 1485 O O . LEU B 1 71 ? 4.398 22.047 8.062 1 92.56 71 LEU B O 1
ATOM 1489 N N . ALA B 1 72 ? 3.789 21.109 6.094 1 82.12 72 ALA B N 1
ATOM 1490 C CA . ALA B 1 72 ? 4.004 22.344 5.352 1 82.12 72 ALA B CA 1
ATOM 1491 C C . ALA B 1 72 ? 2.834 23.312 5.535 1 82.12 72 ALA B C 1
ATOM 1493 O O . ALA B 1 72 ? 3.006 24.531 5.449 1 82.12 72 ALA B O 1
ATOM 1494 N N . CYS B 1 73 ? 1.649 22.766 5.785 1 80.19 73 CYS B N 1
ATOM 1495 C CA . CYS B 1 73 ? 0.437 23.547 6.016 1 80.19 73 CYS B CA 1
ATOM 1496 C C . CYS B 1 73 ? -0.424 22.906 7.098 1 80.19 73 CYS B C 1
ATOM 1498 O O . CYS B 1 73 ? -0.295 21.703 7.375 1 80.19 73 CYS B O 1
ATOM 1500 N N . PRO B 1 74 ? -1.198 23.75 7.711 1 80.31 74 PRO B N 1
ATOM 1501 C CA . PRO B 1 74 ? -2.094 23.172 8.719 1 80.31 74 PRO B CA 1
ATOM 1502 C C . PRO B 1 74 ? -2.998 22.094 8.148 1 80.31 74 PRO B C 1
ATOM 1504 O O . PRO B 1 74 ? -3.525 22.234 7.039 1 80.31 74 PRO B O 1
ATOM 1507 N N . PRO B 1 75 ? -3.15 21.094 8.914 1 80.5 75 PRO B N 1
ATOM 1508 C CA . PRO B 1 75 ? -3.951 19.969 8.391 1 80.5 75 PRO B CA 1
ATOM 1509 C C . PRO B 1 75 ? -5.453 20.234 8.508 1 80.5 75 PRO B C 1
ATOM 1511 O O . PRO B 1 75 ? -5.895 20.984 9.375 1 80.5 75 PRO B O 1
ATOM 1514 N N . THR B 1 76 ? -6.184 19.578 7.582 1 82.75 76 THR B N 1
ATOM 1515 C CA . THR B 1 76 ? -7.641 19.656 7.617 1 82.75 76 THR B CA 1
ATOM 1516 C C . THR B 1 76 ? -8.219 18.469 8.367 1 82.75 76 THR B C 1
ATOM 1518 O O . THR B 1 76 ? -9.43 18.406 8.625 1 82.75 76 THR B O 1
ATOM 1521 N N . ALA B 1 77 ? -7.43 17.656 8.875 1 88.31 77 ALA B N 1
ATOM 1522 C CA . ALA B 1 77 ? -7.859 16.422 9.539 1 88.31 77 ALA B CA 1
ATOM 1523 C C . ALA B 1 77 ? -8.203 16.688 11 1 88.31 77 ALA B C 1
ATOM 1525 O O . ALA B 1 77 ? -7.523 17.469 11.672 1 88.31 77 ALA B O 1
ATOM 1526 N N . ALA B 1 78 ? -9.234 16.016 11.492 1 90.88 78 ALA B N 1
ATOM 1527 C CA . ALA B 1 78 ? -9.609 16.109 12.898 1 90.88 78 ALA B CA 1
ATOM 1528 C C . ALA B 1 78 ? -8.672 15.273 13.766 1 90.88 78 ALA B C 1
ATOM 1530 O O . ALA B 1 78 ? -8.133 14.258 13.32 1 90.88 78 ALA B O 1
ATOM 1531 N N . LEU B 1 79 ? -8.531 15.727 15.008 1 93.5 79 LEU B N 1
ATOM 1532 C CA . LEU B 1 79 ? -7.785 14.922 15.961 1 93.5 79 LEU B CA 1
ATOM 1533 C C . LEU B 1 79 ? -8.484 13.586 16.203 1 93.5 79 LEU B C 1
ATOM 1535 O O . LEU B 1 79 ? -9.695 13.477 16.047 1 93.5 79 LEU B O 1
ATOM 1539 N N . GLN B 1 80 ? -7.684 12.617 16.531 1 94.94 80 GLN B N 1
ATOM 1540 C CA . GLN B 1 80 ? -8.148 11.266 16.828 1 94.94 80 GLN B CA 1
ATOM 1541 C C . GLN B 1 80 ? -8.867 10.664 15.625 1 94.94 80 GLN B C 1
ATOM 1543 O O . GLN B 1 80 ? -9.844 9.922 15.781 1 94.94 80 GLN B O 1
ATOM 1548 N N . SER B 1 81 ? -8.484 11.062 14.414 1 94.69 81 SER B N 1
ATOM 1549 C CA . SER B 1 81 ? -9.055 10.531 13.18 1 94.69 81 SER B CA 1
ATOM 1550 C C . SER B 1 81 ? -7.988 9.852 12.328 1 94.69 81 SER B C 1
ATOM 1552 O O . SER B 1 81 ? -6.805 10.172 12.43 1 94.69 81 SER B O 1
ATOM 1554 N N . PRO B 1 82 ? -8.375 8.891 11.539 1 95.69 82 PRO B N 1
ATOM 1555 C CA . PRO B 1 82 ? -7.426 8.227 10.641 1 95.69 82 PRO B CA 1
ATOM 1556 C C . PRO B 1 82 ? -6.883 9.148 9.562 1 95.69 82 PRO B C 1
ATOM 1558 O O . PRO B 1 82 ? -7.629 9.953 9 1 95.69 82 PRO B O 1
ATOM 1561 N N . VAL B 1 83 ? -5.625 9.055 9.273 1 96.38 83 VAL B N 1
ATOM 1562 C CA . VAL B 1 83 ? -4.98 9.867 8.258 1 96.38 83 VAL B CA 1
ATOM 1563 C C . VAL B 1 83 ? -3.916 9.047 7.531 1 96.38 83 VAL B C 1
ATOM 1565 O O . VAL B 1 83 ? -3.461 8.023 8.039 1 96.38 83 VAL B O 1
ATOM 1568 N N . ILE B 1 84 ? -3.555 9.469 6.332 1 95.06 84 ILE B N 1
ATOM 1569 C CA . ILE B 1 84 ? -2.318 9.086 5.664 1 95.06 84 ILE B CA 1
ATOM 1570 C C . ILE B 1 84 ? -1.401 10.297 5.527 1 95.06 84 ILE B C 1
ATOM 1572 O O . ILE B 1 84 ? -1.816 11.344 5.02 1 95.06 84 ILE B O 1
ATOM 1576 N N . ALA B 1 85 ? -0.236 10.18 6.004 1 95.75 85 ALA B N 1
ATOM 1577 C CA . ALA B 1 85 ? 0.783 11.211 5.863 1 95.75 85 ALA B CA 1
ATOM 1578 C C . ALA B 1 85 ? 1.779 10.859 4.762 1 95.75 85 ALA B C 1
ATOM 1580 O O . ALA B 1 85 ? 2.426 9.812 4.816 1 95.75 85 ALA B O 1
ATOM 1581 N N . CYS B 1 86 ? 1.894 11.688 3.779 1 93.25 86 CYS B N 1
ATOM 1582 C CA . CYS B 1 86 ? 2.844 11.492 2.691 1 93.25 86 CYS B CA 1
ATOM 1583 C C . CYS B 1 86 ? 4.02 12.453 2.812 1 93.25 86 CYS B C 1
ATOM 1585 O O . CYS B 1 86 ? 3.826 13.664 2.967 1 93.25 86 CYS B O 1
ATOM 1587 N N . GLY B 1 87 ? 5.199 11.852 2.754 1 93.31 87 GLY B N 1
ATOM 1588 C CA . GLY B 1 87 ? 6.387 12.688 2.869 1 93.31 87 GLY B CA 1
ATOM 1589 C C . GLY B 1 87 ? 7.68 11.891 2.854 1 93.31 87 GLY B C 1
ATOM 1590 O O . GLY B 1 87 ? 7.68 10.703 2.525 1 93.31 87 GLY B O 1
ATOM 1591 N N . GLU B 1 88 ? 8.703 12.641 3.182 1 93 88 GLU B N 1
ATOM 1592 C CA . GLU B 1 88 ? 10.023 12.023 3.234 1 93 88 GLU B CA 1
ATOM 1593 C C . GLU B 1 88 ? 10.367 11.57 4.652 1 93 88 GLU B C 1
ATOM 1595 O O . GLU B 1 88 ? 10.328 12.375 5.586 1 93 88 GLU B O 1
ATOM 1600 N N . ALA B 1 89 ? 10.672 10.289 4.77 1 95.19 89 ALA B N 1
ATOM 1601 C CA . ALA B 1 89 ? 11.109 9.781 6.07 1 95.19 89 ALA B CA 1
ATOM 1602 C C . ALA B 1 89 ? 12.477 10.352 6.445 1 95.19 89 ALA B C 1
ATOM 1604 O O . ALA B 1 89 ? 13.367 10.453 5.598 1 95.19 89 ALA B O 1
ATOM 1605 N N . GLN B 1 90 ? 12.508 10.836 7.66 1 95 90 GLN B N 1
ATOM 1606 C CA . GLN B 1 90 ? 13.758 11.352 8.195 1 95 90 GLN B CA 1
ATOM 1607 C C . GLN B 1 90 ? 14.125 10.648 9.5 1 95 90 GLN B C 1
ATOM 1609 O O . GLN B 1 90 ? 13.438 10.812 10.516 1 95 90 GLN B O 1
ATOM 1614 N N . GLY B 1 91 ? 15.125 9.93 9.492 1 90.19 91 GLY B N 1
ATOM 1615 C CA . GLY B 1 91 ? 15.531 9.25 10.711 1 90.19 91 GLY B CA 1
ATOM 1616 C C . GLY B 1 91 ? 14.609 8.109 11.094 1 90.19 91 GLY B C 1
ATOM 1617 O O . GLY B 1 91 ? 14.227 7.305 10.242 1 90.19 91 GLY B O 1
ATOM 1618 N N . THR B 1 92 ? 14.336 8.039 12.477 1 91.69 92 THR B N 1
ATOM 1619 C CA . THR B 1 92 ? 13.648 6.855 12.969 1 91.69 92 THR B CA 1
ATOM 1620 C C . THR B 1 92 ? 12.164 7.148 13.195 1 91.69 92 THR B C 1
ATOM 1622 O O . THR B 1 92 ? 11.344 6.23 13.211 1 91.69 92 THR B O 1
ATOM 1625 N N . SER B 1 93 ? 11.805 8.375 13.375 1 96.62 93 SER B N 1
ATOM 1626 C CA . SER B 1 93 ? 10.422 8.617 13.773 1 96.62 93 SER B CA 1
ATOM 1627 C C . SER B 1 93 ? 9.945 9.984 13.305 1 96.62 93 SER B C 1
ATOM 1629 O O . SER B 1 93 ? 9.18 10.656 14 1 96.62 93 SER B O 1
ATOM 1631 N N . LEU B 1 94 ? 10.492 10.438 12.148 1 97.12 94 LEU B N 1
ATOM 1632 C CA . LEU B 1 94 ? 10.102 11.742 11.617 1 97.12 94 LEU B CA 1
ATOM 1633 C C . LEU B 1 94 ? 9.797 11.648 10.125 1 97.12 94 LEU B C 1
ATOM 1635 O O . LEU B 1 94 ? 10.523 10.992 9.375 1 97.12 94 LEU B O 1
ATOM 1639 N N . ILE B 1 95 ? 8.734 12.242 9.734 1 96.75 95 ILE B N 1
ATOM 1640 C CA . ILE B 1 95 ? 8.391 12.398 8.328 1 96.75 95 ILE B CA 1
ATOM 1641 C C . ILE B 1 95 ? 8.234 13.875 7.992 1 96.75 95 ILE B C 1
ATOM 1643 O O . ILE B 1 95 ? 7.492 14.594 8.656 1 96.75 95 ILE B O 1
ATOM 1647 N N . ASN B 1 96 ? 9.023 14.367 7.066 1 95.94 96 ASN B N 1
ATOM 1648 C CA . ASN B 1 96 ? 8.742 15.664 6.461 1 95.94 96 ASN B CA 1
ATOM 1649 C C . ASN B 1 96 ? 7.566 15.586 5.492 1 95.94 96 ASN B C 1
ATOM 1651 O O . ASN B 1 96 ? 7.734 15.188 4.336 1 95.94 96 ASN B O 1
ATOM 1655 N N . CYS B 1 97 ? 6.434 16.016 5.969 1 94.56 97 CYS B N 1
ATOM 1656 C CA . CYS B 1 97 ? 5.164 15.703 5.32 1 94.56 97 CYS B CA 1
ATOM 1657 C C . CYS B 1 97 ? 4.754 16.828 4.367 1 94.56 97 CYS B C 1
ATOM 1659 O O . CYS B 1 97 ? 4.664 17.984 4.77 1 94.56 97 CYS B O 1
ATOM 1661 N N . PHE B 1 98 ? 4.504 16.469 3.135 1 90.69 98 PHE B N 1
ATOM 1662 C CA . PHE B 1 98 ? 4.027 17.469 2.197 1 90.69 98 PHE B CA 1
ATOM 1663 C C . PHE B 1 98 ? 2.512 17.406 2.053 1 90.69 98 PHE B C 1
ATOM 1665 O O . PHE B 1 98 ? 1.886 18.344 1.568 1 90.69 98 PHE B O 1
ATOM 1672 N N . ARG B 1 99 ? 1.901 16.297 2.551 1 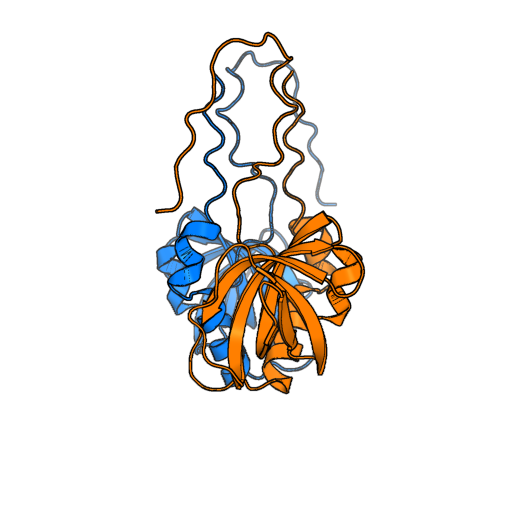91.5 99 ARG B N 1
ATOM 1673 C CA . ARG B 1 99 ? 0.449 16.172 2.475 1 91.5 99 ARG B CA 1
ATOM 1674 C C . ARG B 1 99 ? -0.08 15.234 3.557 1 91.5 99 ARG B C 1
ATOM 1676 O O . ARG B 1 99 ? 0.463 14.148 3.766 1 91.5 99 ARG B O 1
ATOM 1683 N N . LEU B 1 100 ? -1.07 15.672 4.227 1 94.06 100 LEU B N 1
ATOM 1684 C CA . LEU B 1 100 ? -1.811 14.883 5.199 1 94.06 100 LEU B CA 1
ATOM 1685 C C . LEU B 1 100 ? -3.254 14.68 4.754 1 94.06 100 LEU B C 1
ATOM 1687 O O . LEU B 1 100 ? -3.994 15.648 4.574 1 94.06 100 LEU B O 1
ATOM 1691 N N . ILE B 1 101 ? -3.668 13.461 4.645 1 93.31 101 ILE B N 1
ATOM 1692 C CA . ILE B 1 101 ? -4.961 13.156 4.043 1 93.31 101 ILE B CA 1
ATOM 1693 C C . ILE B 1 101 ? -5.883 12.539 5.09 1 93.31 101 ILE B C 1
ATOM 1695 O O . ILE B 1 101 ? -5.617 11.438 5.59 1 93.31 101 ILE B O 1
ATOM 1699 N N . PRO B 1 102 ? -6.938 13.234 5.367 1 95.06 102 PRO B N 1
ATOM 1700 C CA . PRO B 1 102 ? -7.934 12.609 6.246 1 95.06 102 PRO B CA 1
ATOM 1701 C C . PRO B 1 102 ? -8.688 11.477 5.562 1 95.06 102 PRO B C 1
ATOM 1703 O O . PRO B 1 102 ? -9.133 11.625 4.418 1 95.06 102 PRO B O 1
ATOM 1706 N N . LEU B 1 103 ? -8.836 10.375 6.207 1 93 103 LEU B N 1
ATOM 1707 C CA . LEU B 1 103 ? -9.453 9.203 5.598 1 93 103 LEU B CA 1
ATOM 1708 C C . LEU B 1 103 ? -10.898 9.055 6.062 1 93 103 LEU B C 1
ATOM 1710 O O . LEU B 1 103 ? -11.711 8.406 5.387 1 93 103 LEU B O 1
ATOM 1714 N N . GLY B 1 104 ? -11.227 9.539 7.199 1 87.56 104 GLY B N 1
ATOM 1715 C CA . GLY B 1 104 ? -12.523 9.305 7.797 1 87.56 104 GLY B CA 1
ATOM 1716 C C . GLY B 1 104 ? -12.672 7.906 8.383 1 87.56 104 GLY B C 1
ATOM 1717 O O . GLY B 1 104 ? -11.836 7.035 8.125 1 87.56 104 GLY B O 1
ATOM 1718 N N . GLY B 1 105 ? -13.664 7.734 9.234 1 86.75 105 GLY B N 1
ATOM 1719 C CA . GLY B 1 105 ? -13.961 6.426 9.797 1 86.75 105 GLY B CA 1
ATOM 1720 C C . GLY B 1 105 ? -12.984 6.008 10.883 1 86.75 105 GLY B C 1
ATOM 1721 O O . GLY B 1 105 ? -12.508 6.844 11.656 1 86.75 105 GLY B O 1
ATOM 1722 N N . GLU B 1 106 ? -12.859 4.609 10.992 1 88.44 106 GLU B N 1
ATOM 1723 C CA . GLU B 1 106 ? -11.969 4.012 11.984 1 88.44 106 GLU B CA 1
ATOM 1724 C C . GLU B 1 106 ? -11.047 2.98 11.352 1 88.44 106 GLU B C 1
ATOM 1726 O O . GLU B 1 106 ? -11.422 2.307 10.391 1 88.44 106 GLU B O 1
ATOM 1731 N N . ILE B 1 107 ? -9.867 2.973 11.922 1 88.75 107 ILE B N 1
ATOM 1732 C CA . ILE B 1 107 ? -8.898 2.008 11.422 1 88.75 107 ILE B CA 1
ATOM 1733 C C . ILE B 1 107 ? -8.867 0.78 12.328 1 88.75 107 ILE B C 1
ATOM 1735 O O . ILE B 1 107 ? -8.805 0.908 13.555 1 88.75 107 ILE B O 1
ATOM 1739 N N . ASP B 1 108 ? -9.039 -0.328 11.703 1 90.88 108 ASP B N 1
ATOM 1740 C CA . ASP B 1 108 ? -8.641 -1.551 12.398 1 90.88 108 ASP B CA 1
ATOM 1741 C C . ASP B 1 108 ? -7.125 -1.716 12.398 1 90.88 108 ASP B C 1
ATOM 1743 O O . ASP B 1 108 ? -6.547 -2.211 11.43 1 90.88 108 ASP B O 1
ATOM 1747 N N . LYS B 1 109 ? -6.516 -1.355 13.453 1 92.94 109 LYS B N 1
ATOM 1748 C CA . LYS B 1 109 ? -5.062 -1.234 13.531 1 92.94 109 LYS B CA 1
ATOM 1749 C C . LYS B 1 109 ? -4.383 -2.58 13.297 1 92.94 109 LYS B C 1
ATOM 1751 O O . LYS B 1 109 ? -3.363 -2.654 12.609 1 92.94 109 LYS B O 1
ATOM 1756 N N . GLU B 1 110 ? -4.898 -3.6 13.906 1 90.44 110 GLU B N 1
ATOM 1757 C CA . GLU B 1 110 ? -4.285 -4.918 13.781 1 90.44 110 GLU B CA 1
ATOM 1758 C C . GLU B 1 110 ? -4.32 -5.41 12.336 1 90.44 110 GLU B C 1
ATOM 1760 O O . GLU B 1 110 ? -3.309 -5.887 11.812 1 90.44 110 GLU B O 1
ATOM 1765 N N . ALA B 1 111 ? -5.457 -5.266 11.781 1 87.19 111 ALA B N 1
ATOM 1766 C CA . ALA B 1 111 ? -5.605 -5.695 10.398 1 87.19 111 ALA B CA 1
ATOM 1767 C C . ALA B 1 111 ? -4.742 -4.855 9.461 1 87.19 111 ALA B C 1
ATOM 1769 O O . ALA B 1 111 ? -4.102 -5.387 8.547 1 87.19 111 ALA B O 1
ATOM 1770 N N . ALA B 1 112 ? -4.777 -3.557 9.672 1 93.19 112 ALA B N 1
ATOM 1771 C CA . ALA B 1 112 ? -3.963 -2.66 8.852 1 93.19 112 ALA B CA 1
ATOM 1772 C C . ALA B 1 112 ? -2.479 -2.996 8.977 1 93.19 112 ALA B C 1
ATOM 1774 O O . ALA B 1 112 ? -1.758 -3.039 7.98 1 93.19 112 ALA B O 1
ATOM 1775 N N . GLU B 1 113 ? -2.066 -3.232 10.188 1 94.25 113 GLU B N 1
ATOM 1776 C CA . GLU B 1 113 ? -0.662 -3.568 10.406 1 94.25 113 GLU B CA 1
ATOM 1777 C C . GLU B 1 113 ? -0.267 -4.82 9.625 1 94.25 113 GLU B C 1
ATOM 1779 O O . GLU B 1 113 ? 0.818 -4.883 9.047 1 94.25 113 GLU B O 1
ATOM 1784 N N . LYS B 1 114 ? -1.05 -5.777 9.633 1 90.56 114 LYS B N 1
ATOM 1785 C CA . LYS B 1 114 ? -0.769 -7.02 8.914 1 90.56 114 LYS B CA 1
ATOM 1786 C C . LYS B 1 114 ? -0.639 -6.773 7.418 1 90.56 114 LYS B C 1
ATOM 1788 O O . LYS B 1 114 ? 0.271 -7.301 6.773 1 90.56 114 LYS B O 1
ATOM 1793 N N . VAL B 1 115 ? -1.545 -6.012 6.891 1 90.62 115 VAL B N 1
ATOM 1794 C CA . VAL B 1 115 ? -1.508 -5.703 5.465 1 90.62 115 VAL B CA 1
ATOM 1795 C C . VAL B 1 115 ? -0.213 -4.969 5.133 1 90.62 115 VAL B C 1
ATOM 1797 O O . VAL B 1 115 ? 0.46 -5.297 4.152 1 90.62 115 VAL B O 1
ATOM 1800 N N . LEU B 1 116 ? 0.166 -3.996 5.922 1 92.88 116 LEU B N 1
ATOM 1801 C CA . LEU B 1 116 ? 1.379 -3.227 5.672 1 92.88 116 LEU B CA 1
ATOM 1802 C C . LEU B 1 116 ? 2.619 -4.105 5.812 1 92.88 116 LEU B C 1
ATOM 1804 O O . LEU B 1 116 ? 3.625 -3.881 5.137 1 92.88 116 LEU B O 1
ATOM 1808 N N . ALA B 1 117 ? 2.514 -5.059 6.723 1 91.75 117 ALA B N 1
ATOM 1809 C CA . ALA B 1 117 ? 3.617 -6.004 6.848 1 91.75 117 ALA B CA 1
ATOM 1810 C C . ALA B 1 117 ? 3.822 -6.785 5.551 1 91.75 117 ALA B C 1
ATOM 1812 O O . ALA B 1 117 ? 4.961 -7.055 5.156 1 91.75 117 ALA B O 1
ATOM 1813 N N . TYR B 1 118 ? 2.748 -7.109 4.863 1 89.12 118 TYR B N 1
ATOM 1814 C CA . TYR B 1 118 ? 2.855 -7.793 3.578 1 89.12 118 TYR B CA 1
ATOM 1815 C C . TYR B 1 118 ? 3.588 -6.926 2.561 1 89.12 118 TYR B C 1
ATOM 1817 O O . TYR B 1 118 ? 4.371 -7.43 1.753 1 89.12 118 TYR B O 1
ATOM 1825 N N . MET B 1 119 ? 3.367 -5.645 2.643 1 85.19 119 MET B N 1
ATOM 1826 C CA . MET B 1 119 ? 3.982 -4.723 1.693 1 85.19 119 MET B CA 1
ATOM 1827 C C . MET B 1 119 ? 5.492 -4.652 1.901 1 85.19 119 MET B C 1
ATOM 1829 O O . MET B 1 119 ? 6.227 -4.219 1.012 1 85.19 119 MET B O 1
ATOM 1833 N N . GLN B 1 120 ? 5.836 -5.039 3.08 1 87.81 120 GLN B N 1
ATOM 1834 C CA . GLN B 1 120 ? 7.262 -5.031 3.387 1 87.81 120 GLN B CA 1
ATOM 1835 C C . GLN B 1 120 ? 7.875 -6.414 3.201 1 87.81 120 GLN B C 1
ATOM 1837 O O . GLN B 1 120 ? 9.016 -6.652 3.594 1 87.81 120 GLN B O 1
ATOM 1842 N N . HIS B 1 121 ? 7.164 -7.273 2.654 1 89.69 121 HIS B N 1
ATOM 1843 C CA . HIS B 1 121 ? 7.668 -8.625 2.42 1 89.69 121 HIS B CA 1
ATOM 1844 C C . HIS B 1 121 ? 8.992 -8.594 1.659 1 89.69 121 HIS B C 1
ATOM 1846 O O . HIS B 1 121 ? 9.141 -7.844 0.691 1 89.69 121 HIS B O 1
ATOM 1852 N N . PRO B 1 122 ? 9.93 -9.453 2.057 1 87.88 122 PRO B N 1
ATOM 1853 C CA . PRO B 1 122 ? 11.25 -9.445 1.423 1 87.88 122 PRO B CA 1
ATOM 1854 C C . PRO B 1 122 ? 11.188 -9.68 -0.084 1 87.88 122 PRO B C 1
ATOM 1856 O O . PRO B 1 122 ? 12.031 -9.188 -0.829 1 87.88 122 PRO B O 1
ATOM 1859 N N . GLY B 1 123 ? 10.203 -10.359 -0.562 1 86.25 123 GLY B N 1
ATOM 1860 C CA . GLY B 1 123 ? 10.055 -10.648 -1.979 1 86.25 123 GLY B CA 1
ATOM 1861 C C . GLY B 1 123 ? 9.711 -9.422 -2.805 1 86.25 123 GLY B C 1
ATOM 1862 O O . GLY B 1 123 ? 9.812 -9.445 -4.031 1 86.25 123 GLY B O 1
ATOM 1863 N N . LEU B 1 124 ? 9.383 -8.344 -2.113 1 86.19 124 LEU B N 1
ATOM 1864 C CA . LEU B 1 124 ? 9 -7.117 -2.803 1 86.19 124 LEU B CA 1
ATOM 1865 C C . LEU B 1 124 ? 10.141 -6.102 -2.775 1 86.19 124 LEU B C 1
ATOM 1867 O O . LEU B 1 124 ? 10.086 -5.09 -3.473 1 86.19 124 LEU B O 1
ATOM 1871 N N . GLN B 1 125 ? 11.117 -6.293 -2.014 1 80.38 125 GLN B N 1
ATOM 1872 C CA . GLN B 1 125 ? 12.109 -5.285 -1.671 1 80.38 125 GLN B CA 1
ATOM 1873 C C . GLN B 1 125 ? 12.836 -4.781 -2.916 1 80.38 125 GLN B C 1
ATOM 1875 O O . GLN B 1 125 ? 13.164 -3.598 -3.012 1 80.38 125 GLN B O 1
ATOM 1880 N N . ASP B 1 126 ? 13.102 -5.598 -3.859 1 77.69 126 ASP B N 1
ATOM 1881 C CA . ASP B 1 126 ? 13.883 -5.223 -5.035 1 77.69 126 ASP B CA 1
ATOM 1882 C C . ASP B 1 126 ? 13 -4.543 -6.082 1 77.69 126 ASP B C 1
ATOM 1884 O O . ASP B 1 126 ? 13.492 -4.098 -7.121 1 77.69 126 ASP B O 1
ATOM 1888 N N . LEU B 1 127 ? 11.727 -4.441 -5.758 1 74.94 127 LEU B N 1
ATOM 1889 C CA . LEU B 1 127 ? 10.805 -3.938 -6.77 1 74.94 127 LEU B CA 1
ATOM 1890 C C . LEU B 1 127 ? 10.453 -2.477 -6.512 1 74.94 127 LEU B C 1
ATOM 1892 O O . LEU B 1 127 ? 9.758 -1.851 -7.309 1 74.94 127 LEU B O 1
ATOM 1896 N N . TYR B 1 128 ? 10.758 -1.876 -5.418 1 66.56 128 TYR B N 1
ATOM 1897 C CA . TYR B 1 128 ? 10.359 -0.505 -5.117 1 66.56 128 TYR B CA 1
ATOM 1898 C C . TYR B 1 128 ? 11.422 0.487 -5.59 1 66.56 128 TYR B C 1
ATOM 1900 O O . TYR B 1 128 ? 11.25 1.699 -5.445 1 66.56 128 TYR B O 1
ATOM 1908 N N . THR B 1 129 ? 12.578 0.112 -5.965 1 55.72 129 THR B N 1
ATOM 1909 C CA . THR B 1 129 ? 13.633 1.063 -6.305 1 55.72 129 THR B CA 1
ATOM 1910 C C . THR B 1 129 ? 13.414 1.632 -7.703 1 55.72 129 THR B C 1
ATOM 1912 O O . THR B 1 129 ? 13.375 0.885 -8.68 1 55.72 129 THR B O 1
ATOM 1915 N N . PRO B 1 130 ? 12.812 2.834 -7.703 1 47.44 130 PRO B N 1
ATOM 1916 C CA . PRO B 1 130 ? 12.812 3.428 -9.039 1 47.44 130 PRO B CA 1
ATOM 1917 C C . PRO B 1 130 ? 14.18 3.344 -9.719 1 47.44 130 PRO B C 1
ATOM 1919 O O . PRO B 1 130 ? 15.211 3.326 -9.047 1 47.44 130 PRO B O 1
ATOM 1922 N N . ALA B 1 131 ? 14.148 2.799 -10.812 1 42.69 131 ALA B N 1
ATOM 1923 C CA . ALA B 1 131 ? 15.414 2.795 -11.547 1 42.69 131 ALA B CA 1
ATOM 1924 C C . ALA B 1 131 ? 16.125 4.145 -11.438 1 42.69 131 ALA B C 1
ATOM 1926 O O . ALA B 1 131 ? 15.469 5.191 -11.43 1 42.69 131 ALA B O 1
ATOM 1927 N N . PRO B 1 132 ? 17.203 4.035 -10.797 1 39.56 132 PRO B N 1
ATOM 1928 C CA . PRO B 1 132 ? 18 5.262 -10.789 1 39.56 132 PRO B CA 1
ATOM 1929 C C . PRO B 1 132 ? 17.953 6.016 -12.109 1 39.56 132 PRO B C 1
ATOM 1931 O O . PRO B 1 132 ? 17.969 5.395 -13.18 1 39.56 132 PRO B O 1
ATOM 1934 N N . VAL B 1 133 ? 17.156 7.055 -12.078 1 40.91 133 VAL B N 1
ATOM 1935 C CA . VAL B 1 133 ? 17.266 7.891 -13.273 1 40.91 133 VAL B CA 1
ATOM 1936 C C . VAL B 1 133 ? 18.734 8.016 -13.688 1 40.91 133 VAL B C 1
ATOM 1938 O O . VAL B 1 133 ? 19.594 8.305 -12.859 1 40.91 133 VAL B O 1
ATOM 1941 N N . PRO B 1 134 ? 18.984 7.344 -14.695 1 40.78 134 PRO B N 1
ATOM 1942 C CA . PRO B 1 134 ? 20.375 7.496 -15.125 1 40.78 134 PRO B CA 1
ATOM 1943 C C . PRO B 1 134 ? 20.844 8.945 -15.102 1 40.78 134 PRO B C 1
ATOM 1945 O O . PRO B 1 134 ? 20.062 9.859 -15.359 1 40.78 134 PRO B O 1
ATOM 1948 N N . PRO B 1 135 ? 21.875 9.203 -14.445 1 37.09 135 PRO B N 1
ATOM 1949 C CA . PRO B 1 135 ? 22.406 10.57 -14.469 1 37.09 135 PRO B CA 1
ATOM 1950 C C . PRO B 1 135 ? 22.391 11.188 -15.859 1 37.09 135 PRO B C 1
ATOM 1952 O O . PRO B 1 135 ? 22.516 10.469 -16.859 1 37.09 135 PRO B O 1
ATOM 1955 N N . PRO B 1 136 ? 21.625 12.32 -15.891 1 37.81 136 PRO B N 1
ATOM 1956 C CA . PRO B 1 136 ? 21.703 12.961 -17.203 1 37.81 136 PRO B CA 1
ATOM 1957 C C . PRO B 1 136 ? 23.109 12.898 -17.797 1 37.81 136 PRO B C 1
ATOM 1959 O O . PRO B 1 136 ? 24.094 13.125 -17.094 1 37.81 136 PRO B O 1
ATOM 1962 N N . GLN B 1 137 ? 23.281 12.211 -18.891 1 33.09 137 GLN B N 1
ATOM 1963 C CA . GLN B 1 137 ? 24.547 12.297 -19.594 1 33.09 137 GLN B CA 1
ATOM 1964 C C . GLN B 1 137 ? 24.844 13.734 -20.031 1 33.09 137 GLN B C 1
ATOM 1966 O O . GLN B 1 137 ? 23.938 14.438 -20.5 1 33.09 137 GLN B O 1
#

Sequence (274 aa):
MCAYFPPDSNSGMPPPAAAASNFPVAGRLVRGCDLPAFSGKQVSLLGTLLQLQGSVASIRAVDGLDISCTLACPPTAALQSPVIACGEAQGTSLINCFRLIPLGGEIDKEAAEKVLAYMQHPGLQDLYTPAPVPPPQMCAYFPPDSNSGMPPPAAAASNFPVAGRLVRGCDLPAFSGKQVSLLGTLLQLQGSVASIRAVDGLDISCTLACPPTAALQSPVIACGEAQGTSLINCFRLIPLGGEIDKEAAEKVLAYMQHPGLQDLYTPAPVPPPQ

Nearest PDB structures (foldseek):
  4gnx-assembly1_A  TM=8.374E-01  e=3.066E-07  Mycosarcoma maydis
  3kdf-assembly1_A  TM=7.885E-01  e=2.704E-06  Homo sapiens
  8ce8-assembly1_E  TM=6.652E-01  e=6.435E-03  Escherichia coli K-12
  4a2i-assembly1_V  TM=5.664E-01  e=2.532E-03  Salmonella enterica subsp. enterica serovar Typhimurium
  2dgy-assembly1_A  TM=5.064E-01  e=1.972E-02  Homo sapiens

pLDDT: mean 78.15, std 24.6, range [21.27, 98.38]

Organism: Eimeria tenella (NCBI:txid5802)

Radius of gyration: 20.11 Å; Cα contacts (8 Å, |Δi|>4): 560; chains: 2; bounding box: 39×56×52 Å

Foldseek 3Di:
DPDPDPPDPDDPDPPPWVPPVPPFDAADEAFLQCLQVQAQHKYKFKFFFADDDPQWTWGQGLVGDTAIEGEPDDDPEDHRFIKIFIAHRHHRGYGDGDDIGTDDDDDPSVVVNVVNVVVVDPVCVVPRDDPPPPTDD/DPDPDPPDPDDPDPPPWVPPPPPFDAADEAFLQCLQVQAQHKYKFKFFFADDDPQWTWGQGLVGDTAIEGEPDDDPEDHRFIKIFIAHRHHRGYGDGDDIGTDDDDDPSVVVNVVNVVVVDPVCVVPRDDPPPPTDD